Protein AF-L0P9G4-F1 (afdb_monomer)

Solvent-accessible surface area (backbone atoms only — not comparable to full-atom values): 17281 Å² total; per-residue (Å²): 136,86,80,88,82,86,84,85,84,89,76,88,76,81,94,79,84,82,80,84,82,84,85,79,91,78,86,88,82,82,88,79,82,77,77,93,79,87,82,87,85,85,86,90,86,71,87,76,94,69,86,75,68,54,63,60,53,52,52,50,49,52,52,53,52,53,53,63,68,68,65,71,74,79,75,82,70,54,71,72,57,51,52,54,51,50,51,53,50,52,50,52,51,53,51,52,51,53,54,49,49,57,49,50,55,49,52,52,52,51,52,52,49,51,50,57,47,51,55,50,51,51,53,50,51,52,53,50,51,52,52,52,51,53,51,49,54,53,48,51,56,51,49,52,53,49,50,51,52,52,49,52,50,53,52,51,51,52,51,50,50,54,51,48,54,50,48,53,52,48,53,54,50,51,71,67,46,78,80,63,86,87,85,85,83,88,74,84,84,74,86,75,81,82,80,59,68,48,20,40,41,37,39,35,69,67,73,89,54,97,67,76,70,46,72,50,77,44,54,27,78,42,32,48,44,58,53,32,56,72,39,25,88,81,68,75,46,56,49,91,40,47,31,42,32,33,76,81,74,75,46,78,40,52,74,81,52,27,75,37,30,34,55,81,70,62,43,58,52,60,40,58,35,35,39,39,68,66,129

Structure (mmCIF, N/CA/C/O backbone):
data_AF-L0P9G4-F1
#
_entry.id   AF-L0P9G4-F1
#
loop_
_atom_site.group_PDB
_atom_site.id
_atom_site.type_symbol
_atom_site.label_atom_id
_atom_site.label_alt_id
_atom_site.label_comp_id
_atom_site.label_asym_id
_atom_site.label_entity_id
_atom_site.label_seq_id
_atom_site.pdbx_PDB_ins_code
_atom_site.Cartn_x
_atom_site.Cartn_y
_atom_site.Cartn_z
_atom_site.occupancy
_atom_site.B_iso_or_equiv
_atom_site.auth_seq_id
_atom_site.auth_comp_id
_atom_site.auth_asym_id
_atom_site.auth_atom_id
_atom_site.pdbx_PDB_model_num
ATOM 1 N N . MET A 1 1 ? -15.039 -57.756 22.708 1.00 45.94 1 MET A N 1
ATOM 2 C CA . MET A 1 1 ? -14.663 -56.353 22.965 1.00 45.94 1 MET A CA 1
ATOM 3 C C . MET A 1 1 ? -15.184 -55.596 21.778 1.00 45.94 1 MET A C 1
ATOM 5 O O . MET A 1 1 ? -14.659 -55.754 20.684 1.00 45.94 1 MET A O 1
ATOM 9 N N . ASP A 1 2 ? -16.342 -55.005 22.020 1.00 37.81 2 ASP A N 1
ATOM 10 C CA . ASP A 1 2 ? -17.344 -54.595 21.047 1.00 37.81 2 ASP A CA 1
ATOM 11 C C . ASP A 1 2 ? -16.960 -53.337 20.246 1.00 37.81 2 ASP A C 1
ATOM 13 O O . ASP A 1 2 ? -15.972 -52.679 20.589 1.00 37.81 2 ASP A O 1
ATOM 17 N N . PRO A 1 3 ? -17.693 -53.066 19.147 1.00 51.53 3 PRO A N 1
ATOM 18 C CA . PRO A 1 3 ? -17.189 -52.438 17.928 1.00 51.53 3 PRO A CA 1
ATOM 19 C C . PRO A 1 3 ? -17.721 -51.008 17.683 1.00 51.53 3 PRO A C 1
ATOM 21 O O . PRO A 1 3 ? -18.449 -50.459 18.499 1.00 51.53 3 PRO A O 1
ATOM 24 N N . GLU A 1 4 ? -17.276 -50.444 16.550 1.00 43.44 4 GLU A N 1
ATOM 25 C CA . GLU A 1 4 ? -17.908 -49.471 15.628 1.00 43.44 4 GLU A CA 1
ATOM 26 C C . GLU A 1 4 ? -19.034 -48.542 16.129 1.00 43.44 4 GLU A C 1
ATOM 28 O O . GLU A 1 4 ? -20.049 -49.012 16.617 1.00 43.44 4 GLU A O 1
ATOM 33 N N . GLU A 1 5 ? -18.937 -47.237 15.818 1.00 39.25 5 GLU A N 1
ATOM 34 C CA . GLU A 1 5 ? -19.968 -46.566 15.001 1.00 39.25 5 GLU A CA 1
ATOM 35 C C . GLU A 1 5 ? -19.560 -45.161 14.511 1.00 39.25 5 GLU A C 1
ATOM 37 O O . GLU A 1 5 ? -18.987 -44.333 15.222 1.00 39.25 5 GLU A O 1
ATOM 42 N N . HIS A 1 6 ? -19.882 -44.924 13.239 1.00 36.69 6 HIS A N 1
ATOM 43 C CA . HIS A 1 6 ? -19.926 -43.641 12.551 1.00 36.69 6 HIS A CA 1
ATOM 44 C C . HIS A 1 6 ? -20.997 -42.722 13.154 1.00 36.69 6 HIS A C 1
ATOM 46 O O . HIS A 1 6 ? -22.111 -43.174 13.384 1.00 36.69 6 HIS A O 1
ATOM 52 N N . PHE A 1 7 ? -20.745 -41.409 13.214 1.00 29.17 7 PHE A N 1
ATOM 53 C CA . PHE A 1 7 ? -21.817 -40.432 12.997 1.00 29.17 7 PHE A CA 1
ATOM 54 C C . PHE A 1 7 ? -21.324 -39.255 12.150 1.00 29.17 7 PHE A C 1
ATOM 56 O O . PHE A 1 7 ? -20.417 -38.505 12.504 1.00 29.17 7 PHE A O 1
ATOM 63 N N . SER A 1 8 ? -21.925 -39.177 10.971 1.00 35.78 8 SER A N 1
ATOM 64 C CA . SER A 1 8 ? -21.889 -38.118 9.971 1.00 35.78 8 SER A CA 1
ATOM 65 C C . SER A 1 8 ? -22.716 -36.900 10.394 1.00 35.78 8 SER A C 1
ATOM 67 O O . SER A 1 8 ? -23.752 -37.066 11.032 1.00 35.78 8 SER A O 1
ATOM 69 N N . GLY A 1 9 ? -22.340 -35.715 9.899 1.00 30.61 9 GLY A N 1
ATOM 70 C CA . GLY A 1 9 ? -23.268 -34.592 9.713 1.00 30.61 9 GLY A CA 1
ATOM 71 C C . GLY A 1 9 ? -23.037 -33.398 10.635 1.00 30.61 9 GLY A C 1
ATOM 72 O O . GLY A 1 9 ? -23.706 -33.254 11.651 1.00 30.61 9 GLY A O 1
ATOM 73 N N . VAL A 1 10 ? -22.137 -32.496 10.237 1.00 32.88 10 VAL A N 1
ATOM 74 C CA . VAL A 1 10 ? -22.192 -31.091 10.669 1.00 32.88 10 VAL A CA 1
ATOM 75 C C . VAL A 1 10 ? -22.635 -30.287 9.457 1.00 32.88 10 VAL A C 1
ATOM 77 O O . VAL A 1 10 ? -21.815 -29.706 8.749 1.00 32.88 10 VAL A O 1
ATOM 80 N N . ASP A 1 11 ? -23.940 -30.311 9.199 1.00 35.69 11 ASP A N 1
ATOM 81 C CA . ASP A 1 11 ? -24.572 -29.308 8.355 1.00 35.69 11 ASP A CA 1
ATOM 82 C C . ASP A 1 11 ? -24.912 -28.089 9.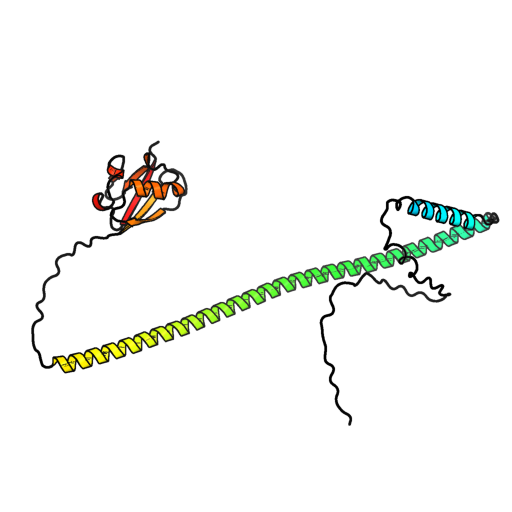211 1.00 35.69 11 ASP A C 1
ATOM 84 O O . ASP A 1 11 ? -25.375 -28.178 10.349 1.00 35.69 11 ASP A O 1
ATOM 88 N N . GLN A 1 12 ? -24.590 -26.935 8.639 1.00 38.12 12 GLN A N 1
ATOM 89 C CA . GLN A 1 12 ? -24.754 -25.605 9.196 1.00 38.12 12 GLN A CA 1
ATOM 90 C C . GLN A 1 12 ? -26.213 -25.363 9.593 1.00 38.12 12 GLN A C 1
ATOM 92 O O . GLN A 1 12 ? -27.102 -25.394 8.743 1.00 38.12 12 GLN A O 1
ATOM 97 N N . VAL A 1 13 ? -26.455 -25.038 10.864 1.00 33.78 13 VAL A N 1
ATOM 98 C CA . VAL A 1 13 ? -27.712 -24.408 11.276 1.00 33.78 13 VAL A CA 1
ATOM 99 C C . VAL A 1 13 ? -27.436 -22.934 11.526 1.00 33.78 13 VAL A C 1
ATOM 101 O O . VAL A 1 13 ? -26.542 -22.561 12.287 1.00 33.78 13 VAL A O 1
ATOM 104 N N . ASN A 1 14 ? -28.182 -22.122 10.784 1.00 30.61 14 ASN A N 1
ATOM 105 C CA . ASN A 1 14 ? -28.078 -20.678 10.701 1.00 30.61 14 ASN A CA 1
ATOM 106 C C . ASN A 1 14 ? -28.117 -19.994 12.069 1.00 30.61 14 ASN A C 1
ATOM 108 O O . ASN A 1 14 ? -28.946 -20.272 12.930 1.00 30.61 14 ASN A O 1
ATOM 112 N N . PHE A 1 15 ? -27.208 -19.038 12.201 1.00 31.94 15 PHE A N 1
ATOM 113 C CA . PHE A 1 15 ? -27.025 -18.157 13.336 1.00 31.94 15 PHE A CA 1
ATOM 114 C C . PHE A 1 15 ? -28.016 -16.998 13.215 1.00 31.94 15 PHE A C 1
ATOM 116 O O . PHE A 1 15 ? -27.672 -15.978 12.637 1.00 31.94 15 PHE A O 1
ATOM 123 N N . ASN A 1 16 ? -29.251 -17.176 13.677 1.00 40.78 16 ASN A N 1
ATOM 124 C CA . ASN A 1 16 ? -30.193 -16.095 13.976 1.00 40.78 16 ASN A CA 1
ATOM 125 C C . ASN A 1 16 ? -31.305 -16.688 14.839 1.00 40.78 16 ASN A C 1
ATOM 127 O O . ASN A 1 16 ? -32.177 -17.359 14.309 1.00 40.78 16 ASN A O 1
ATOM 131 N N . ASP A 1 17 ? -31.171 -16.515 16.1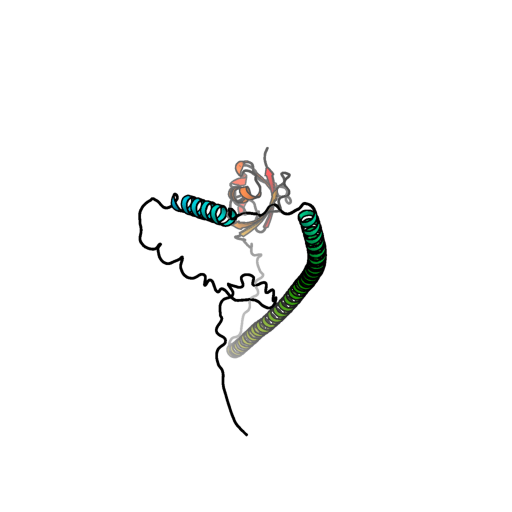55 1.00 41.41 17 ASP A N 1
ATOM 132 C CA . ASP A 1 17 ? -32.245 -16.420 17.158 1.00 41.41 17 ASP A CA 1
ATOM 133 C C . ASP A 1 17 ? -31.726 -16.908 18.513 1.00 41.41 17 ASP A C 1
ATOM 135 O O . ASP A 1 17 ? -31.937 -18.039 18.939 1.00 41.41 17 ASP A O 1
ATOM 139 N N . VAL A 1 18 ? -31.036 -16.017 19.229 1.00 39.31 18 VAL A N 1
ATOM 140 C CA . VAL A 1 18 ? -30.909 -16.132 20.688 1.00 39.31 18 VAL A CA 1
ATOM 141 C C . VAL A 1 18 ? -31.413 -14.831 21.293 1.00 39.31 18 VAL A C 1
ATOM 143 O O . VAL A 1 18 ? -30.667 -13.970 21.760 1.00 39.31 18 VAL A O 1
ATOM 146 N N . GLY A 1 19 ? -32.736 -14.689 21.238 1.00 35.84 19 GLY A N 1
ATOM 147 C CA . GLY A 1 19 ? -33.482 -13.791 22.099 1.00 35.84 19 GLY A CA 1
ATOM 148 C C . GLY A 1 19 ? -33.388 -14.277 23.543 1.00 35.84 19 GLY A C 1
ATOM 149 O O . GLY A 1 19 ? -34.079 -15.197 23.952 1.00 35.84 19 GLY A O 1
ATOM 150 N N . ASN A 1 20 ? -32.494 -13.647 24.295 1.00 41.78 20 ASN A N 1
ATOM 151 C CA . ASN A 1 20 ? -32.691 -13.205 25.673 1.00 41.78 20 ASN A CA 1
ATOM 152 C C . ASN A 1 20 ? -33.569 -14.095 26.593 1.00 41.78 20 ASN A C 1
ATOM 154 O O . ASN A 1 20 ? -34.671 -13.711 26.982 1.00 41.78 20 ASN A O 1
ATOM 158 N N . THR A 1 21 ? -33.047 -15.242 27.032 1.00 35.53 21 THR A N 1
ATOM 159 C CA . THR A 1 21 ? -33.571 -15.977 28.198 1.00 35.53 21 THR A CA 1
ATOM 160 C C . THR A 1 21 ? -32.768 -15.632 29.451 1.00 35.53 21 THR A C 1
ATOM 162 O O . THR A 1 21 ? -31.648 -16.106 29.634 1.00 35.53 21 THR A O 1
ATOM 165 N N . ILE A 1 22 ? -33.358 -14.835 30.346 1.00 35.28 22 ILE A N 1
ATOM 166 C CA . ILE A 1 22 ? -32.888 -14.665 31.728 1.00 35.28 22 ILE A CA 1
ATOM 167 C C . ILE A 1 22 ? -33.697 -15.626 32.602 1.00 35.28 22 ILE A C 1
ATOM 169 O O . ILE A 1 22 ? -34.879 -15.404 32.857 1.00 35.28 22 ILE A O 1
ATOM 173 N N . GLY A 1 23 ? -33.061 -16.707 33.052 1.00 31.05 23 GLY A N 1
ATOM 174 C CA . GLY A 1 23 ? -33.639 -17.632 34.022 1.00 31.05 23 GLY A CA 1
ATOM 175 C C . GLY A 1 23 ? -33.510 -17.098 35.449 1.00 31.05 23 GLY A C 1
ATOM 176 O O . GLY A 1 23 ? -32.406 -16.817 35.910 1.00 31.05 23 GLY A O 1
ATOM 177 N N . ILE A 1 24 ? -34.629 -17.016 36.171 1.00 31.91 24 ILE A N 1
ATOM 178 C CA . ILE A 1 24 ? -34.645 -16.947 37.636 1.00 31.91 24 ILE A CA 1
ATOM 179 C C . ILE A 1 24 ? -35.457 -18.146 38.124 1.00 31.91 24 ILE A C 1
ATOM 181 O O . ILE A 1 24 ? -36.655 -18.235 37.873 1.00 31.91 24 ILE A O 1
ATOM 185 N N . LYS A 1 25 ? -34.786 -19.080 38.807 1.00 40.31 25 LYS A N 1
ATOM 186 C CA . LYS A 1 25 ? -35.439 -20.102 39.631 1.00 40.31 25 LYS A CA 1
ATOM 187 C C . LYS A 1 25 ? -35.913 -19.454 40.930 1.00 40.31 25 LYS A C 1
ATOM 189 O O . LYS A 1 25 ? -35.111 -18.823 41.615 1.00 40.31 25 LYS A O 1
ATOM 194 N N . SER A 1 26 ? -37.163 -19.691 41.302 1.00 31.66 26 SER A N 1
ATOM 195 C CA . SER A 1 26 ? -37.577 -19.706 42.704 1.00 31.66 26 SER A CA 1
ATOM 196 C C . SER A 1 26 ? -38.724 -20.688 42.884 1.00 31.66 26 SER A C 1
ATOM 198 O O . SER A 1 26 ? -39.659 -20.725 42.087 1.00 31.66 26 SER A O 1
ATOM 200 N N . ASP A 1 27 ? -38.577 -21.494 43.923 1.00 35.53 27 ASP A N 1
ATOM 201 C CA . ASP A 1 27 ? -39.347 -22.682 44.238 1.00 35.53 27 ASP A CA 1
ATOM 202 C C . ASP A 1 27 ? -40.802 -22.393 44.636 1.00 35.53 27 ASP A C 1
ATOM 204 O O . ASP A 1 27 ? -41.090 -21.444 45.361 1.00 35.53 27 ASP A O 1
ATOM 208 N N . GLY A 1 28 ? -41.694 -23.295 44.216 1.00 42.16 28 GLY A N 1
ATOM 209 C CA . GLY A 1 28 ? -42.870 -23.707 44.984 1.00 42.16 28 GLY A CA 1
ATOM 210 C C . GLY A 1 28 ? -44.036 -22.723 45.103 1.00 42.16 28 GLY A C 1
ATOM 211 O O . GLY A 1 28 ? -44.201 -22.082 46.134 1.00 42.16 28 GLY A O 1
ATOM 212 N N . SER A 1 29 ? -44.934 -22.710 44.115 1.00 36.31 29 SER A N 1
ATOM 213 C CA . SER A 1 29 ? -46.376 -22.980 44.309 1.00 36.31 29 SER A CA 1
ATOM 214 C C . SER A 1 29 ? -47.139 -22.840 42.983 1.00 36.31 29 SER A C 1
ATOM 216 O O . SER A 1 29 ? -47.096 -21.805 42.334 1.00 36.31 29 SER A O 1
ATOM 218 N N . GLU A 1 30 ? -47.785 -23.944 42.600 1.00 37.53 30 GLU A N 1
ATOM 219 C CA . GLU A 1 30 ? -48.883 -24.102 41.631 1.00 37.53 30 GLU A CA 1
ATOM 220 C C . GLU A 1 30 ? -48.772 -23.379 40.272 1.00 37.53 30 GLU A C 1
ATOM 222 O O . GLU A 1 30 ? -49.152 -22.227 40.081 1.00 37.53 30 GLU A O 1
ATOM 227 N N . ASN A 1 31 ? -48.329 -24.153 39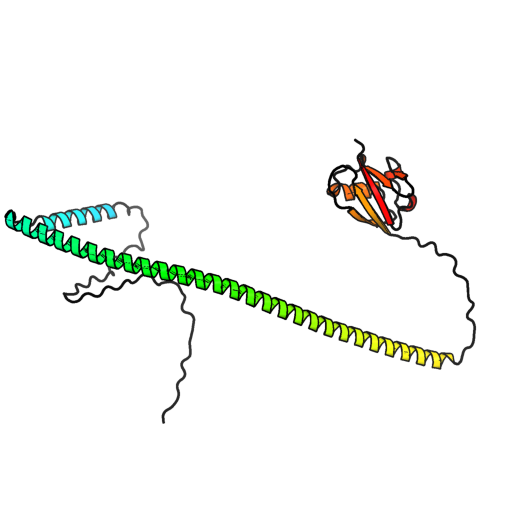.275 1.00 34.47 31 ASN A N 1
ATOM 228 C CA . ASN A 1 31 ? -48.420 -23.821 37.859 1.00 34.47 31 ASN A CA 1
ATOM 229 C C . ASN A 1 31 ? -49.889 -23.677 37.426 1.00 34.47 31 ASN A C 1
ATOM 231 O O . ASN A 1 31 ? -50.561 -24.675 37.169 1.00 34.47 31 ASN A O 1
ATOM 235 N N . VAL A 1 32 ? -50.357 -22.446 37.227 1.00 34.66 32 VAL A N 1
ATOM 236 C CA . VAL A 1 32 ? -51.390 -22.183 36.219 1.00 34.66 32 VAL A CA 1
ATOM 237 C C . VAL A 1 32 ? -50.653 -21.901 34.914 1.00 34.66 32 VAL A C 1
ATOM 239 O O . VAL A 1 32 ? -50.161 -20.799 34.679 1.00 34.66 32 VAL A O 1
ATOM 242 N N . PHE A 1 33 ? -50.523 -22.936 34.085 1.00 30.92 33 PHE A N 1
ATOM 243 C CA . PHE A 1 33 ? -50.095 -22.800 32.696 1.00 30.92 33 PHE A CA 1
ATOM 244 C C . PHE A 1 33 ? -51.185 -22.026 31.944 1.00 30.92 33 PHE A C 1
ATOM 246 O O . PHE A 1 33 ? -52.249 -22.572 31.670 1.00 30.92 33 PHE A O 1
ATOM 253 N N . PHE A 1 34 ? -50.929 -20.766 31.599 1.00 29.16 34 PHE A N 1
ATOM 254 C CA . PHE A 1 34 ? -51.584 -20.158 30.444 1.00 29.16 34 PHE A CA 1
ATOM 255 C C . PHE A 1 34 ? -50.627 -20.305 29.268 1.00 29.16 34 PHE A C 1
ATOM 257 O O . PHE A 1 34 ? -49.646 -19.570 29.145 1.00 29.16 34 PHE A O 1
ATOM 264 N N . VAL A 1 35 ? -50.893 -21.329 28.456 1.00 34.09 35 VAL A N 1
ATOM 265 C CA . VAL A 1 35 ? -50.298 -21.493 27.131 1.00 34.09 35 VAL A CA 1
ATOM 266 C C . VAL A 1 35 ? -50.682 -20.261 26.316 1.00 34.09 35 VAL A C 1
ATOM 268 O O . VAL A 1 35 ? -51.845 -19.866 26.267 1.00 34.09 35 VAL A O 1
ATOM 271 N N . LYS A 1 36 ? -49.679 -19.613 25.733 1.00 40.31 36 LYS A N 1
ATOM 272 C CA . LYS A 1 36 ? -49.819 -18.440 24.873 1.00 40.31 36 LYS A CA 1
ATOM 273 C C . LYS A 1 36 ? -50.086 -18.875 23.426 1.00 40.31 36 LYS A C 1
ATOM 275 O O . LYS A 1 36 ? -49.453 -18.360 22.527 1.00 40.31 36 LYS A O 1
ATOM 280 N N . ASP A 1 37 ? -51.019 -19.792 23.215 1.00 41.72 37 ASP A N 1
ATOM 281 C CA . ASP A 1 37 ? -51.423 -20.244 21.882 1.00 41.72 37 ASP A CA 1
ATOM 282 C C . ASP A 1 37 ? -52.949 -20.315 21.869 1.00 41.72 37 ASP A C 1
ATOM 284 O O . ASP A 1 37 ? -53.496 -21.354 22.196 1.00 41.72 37 ASP A O 1
ATOM 288 N N . ASP A 1 38 ? -53.615 -19.178 21.634 1.00 39.53 38 ASP A N 1
ATOM 289 C CA . ASP A 1 38 ? -55.039 -19.100 21.229 1.00 39.53 38 ASP A CA 1
ATOM 290 C C . ASP A 1 38 ? -55.473 -17.652 20.872 1.00 39.53 38 ASP A C 1
ATOM 292 O O . ASP A 1 38 ? -56.621 -17.255 21.065 1.00 39.53 38 ASP A O 1
ATOM 296 N N . VAL A 1 39 ? -54.565 -16.799 20.368 1.00 40.22 39 VAL A N 1
ATOM 297 C CA . VAL A 1 39 ? -54.944 -15.444 19.883 1.00 40.22 39 VAL A CA 1
ATOM 298 C C . VAL A 1 39 ? -54.463 -15.148 18.457 1.00 40.22 39 VAL A C 1
ATOM 300 O O . VAL A 1 39 ? -54.846 -14.135 17.880 1.00 40.22 39 VAL A O 1
ATOM 303 N N . GLU A 1 40 ? -53.728 -16.052 17.814 1.00 40.69 40 GLU A N 1
ATOM 304 C CA . GLU A 1 40 ? -53.310 -15.880 16.417 1.00 40.69 40 GLU A CA 1
ATOM 305 C C . GLU A 1 40 ? -53.874 -16.969 15.508 1.00 40.69 40 GLU A C 1
ATOM 307 O O . GLU A 1 40 ? -53.141 -17.650 14.807 1.00 40.69 40 GLU A O 1
ATOM 312 N N . GLU A 1 41 ? -55.199 -17.117 15.462 1.00 42.25 41 GLU A N 1
ATOM 313 C CA . GLU A 1 41 ? -55.798 -17.789 14.304 1.00 42.25 41 GLU A CA 1
ATOM 314 C C . GLU A 1 41 ? -57.185 -17.261 13.934 1.00 42.25 41 GLU A C 1
ATOM 316 O O . GLU A 1 41 ? -58.102 -18.016 13.657 1.00 42.25 41 GLU A O 1
ATOM 321 N N . HIS A 1 42 ? -57.356 -15.937 13.882 1.00 39.16 42 HIS A N 1
ATOM 322 C CA . HIS A 1 42 ? -58.492 -15.327 13.176 1.00 39.16 42 HIS A CA 1
ATOM 323 C C . HIS A 1 42 ? -58.133 -13.952 12.602 1.00 39.16 42 HIS A C 1
ATOM 325 O O . HIS A 1 42 ? -58.791 -12.960 12.884 1.00 39.16 42 HIS A O 1
ATOM 331 N N . CYS A 1 43 ? -57.076 -13.875 11.788 1.00 35.88 43 CYS A N 1
ATOM 332 C CA . CYS A 1 43 ? -56.783 -12.683 10.978 1.00 35.88 43 CYS A CA 1
ATOM 333 C C . CYS A 1 43 ? -56.026 -13.019 9.680 1.00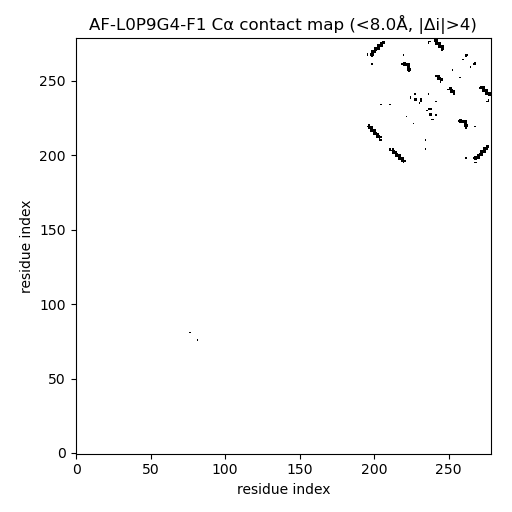 35.88 43 CYS A C 1
ATOM 335 O O . CYS A 1 43 ? -55.087 -12.333 9.297 1.00 35.88 43 CYS A O 1
ATOM 337 N N . LEU A 1 44 ? -56.447 -14.057 8.959 1.00 40.72 44 LEU A N 1
ATOM 338 C CA . LEU A 1 44 ? -56.106 -14.217 7.544 1.00 40.72 44 LEU A CA 1
ATOM 339 C C . LEU A 1 44 ? -57.382 -14.597 6.806 1.00 40.72 44 LEU A C 1
ATOM 341 O O . LEU A 1 44 ? -57.680 -15.774 6.652 1.00 40.72 44 LEU A O 1
ATOM 345 N N . ASN A 1 45 ? -58.174 -13.571 6.484 1.00 46.12 45 ASN A N 1
ATOM 346 C CA . ASN A 1 45 ? -59.107 -13.458 5.352 1.00 46.12 45 ASN A CA 1
ATOM 347 C C . ASN A 1 45 ? -60.208 -12.453 5.700 1.00 46.12 45 ASN A C 1
ATOM 349 O O . ASN A 1 45 ? -61.370 -12.803 5.873 1.00 46.12 45 ASN A O 1
ATOM 353 N N . ALA A 1 46 ? -59.829 -11.186 5.809 1.00 35.91 46 ALA A N 1
ATOM 354 C CA . ALA A 1 46 ? -60.776 -10.092 5.697 1.00 35.91 46 ALA A CA 1
ATOM 355 C C . ALA A 1 46 ? -60.021 -8.884 5.149 1.00 35.91 46 ALA A C 1
ATOM 357 O O . ALA A 1 46 ? -59.346 -8.148 5.866 1.00 35.91 46 ALA A O 1
ATOM 358 N N . SER A 1 47 ? -60.116 -8.711 3.835 1.00 45.50 47 SER A N 1
ATOM 359 C CA . SER A 1 47 ? -60.287 -7.377 3.279 1.00 45.50 47 SER A CA 1
ATOM 360 C C . SER A 1 47 ? -61.341 -6.613 4.091 1.00 45.50 47 SER A C 1
ATOM 362 O O . SER A 1 47 ? -62.286 -7.219 4.589 1.00 45.50 47 SER A O 1
ATOM 364 N N . ASP A 1 48 ? -61.180 -5.294 4.153 1.00 37.12 48 ASP A N 1
ATOM 365 C CA . ASP A 1 48 ? -62.138 -4.302 4.658 1.00 37.12 48 ASP A CA 1
ATOM 366 C C . ASP A 1 48 ? -61.858 -3.759 6.068 1.00 37.12 48 ASP A C 1
ATOM 368 O O . ASP A 1 48 ? -62.249 -4.293 7.100 1.00 37.12 48 ASP A O 1
ATOM 372 N N . VAL A 1 49 ? -61.165 -2.612 6.069 1.00 41.91 49 VAL A N 1
ATOM 373 C CA . VAL A 1 49 ? -61.566 -1.379 6.765 1.00 41.91 49 VAL A CA 1
ATOM 374 C C . VAL A 1 49 ? -62.484 -1.629 7.967 1.00 41.91 49 VAL A C 1
ATOM 376 O O . VAL A 1 49 ? -63.687 -1.590 7.771 1.00 41.91 49 VAL A O 1
ATOM 379 N N . HIS A 1 50 ? -61.955 -1.872 9.178 1.00 41.62 50 HIS A N 1
ATOM 380 C CA . HIS A 1 50 ? -62.600 -1.567 10.486 1.00 41.62 50 HIS A CA 1
ATOM 381 C C . HIS A 1 50 ? -61.728 -1.905 11.732 1.00 41.62 50 HIS A C 1
ATOM 383 O O . HIS A 1 50 ? -62.231 -1.948 12.854 1.00 41.62 50 HIS A O 1
ATOM 389 N N . CYS A 1 51 ? -60.410 -2.103 11.592 1.00 40.00 51 CYS A N 1
ATOM 390 C CA . CYS A 1 51 ? -59.557 -2.686 12.644 1.00 40.00 51 CYS A CA 1
ATOM 391 C C . CYS A 1 51 ? -58.858 -1.686 13.604 1.00 40.00 51 CYS A C 1
ATOM 393 O O . CYS A 1 51 ? -57.915 -2.060 14.290 1.00 40.00 51 CYS A O 1
ATOM 395 N N . GLU A 1 52 ? -59.294 -0.427 13.711 1.00 46.06 52 GLU A N 1
ATOM 396 C CA . GLU A 1 52 ? -58.779 0.490 14.758 1.00 46.06 52 GLU A CA 1
ATOM 397 C C . GLU A 1 52 ? -59.730 0.635 15.955 1.00 46.06 52 GLU A C 1
ATOM 399 O O . GLU A 1 52 ? -59.323 1.063 17.031 1.00 46.06 52 GLU A O 1
ATOM 404 N N . ARG A 1 53 ? -60.991 0.199 15.827 1.00 48.12 53 ARG A N 1
ATOM 405 C CA . ARG A 1 53 ? -61.995 0.334 16.897 1.00 48.12 53 ARG A CA 1
ATOM 406 C C . ARG A 1 53 ? -61.980 -0.800 17.933 1.00 48.12 53 ARG A C 1
ATOM 408 O O . ARG A 1 53 ? -62.677 -0.692 18.937 1.00 48.12 53 ARG A O 1
ATOM 415 N N . SER A 1 54 ? -61.196 -1.862 17.720 1.00 56.25 54 SER A N 1
ATOM 416 C CA . SER A 1 54 ? -61.162 -3.041 18.608 1.00 56.25 54 SER A CA 1
ATOM 417 C C . SER A 1 54 ? -60.199 -2.914 19.793 1.00 56.25 54 SER A C 1
ATOM 419 O O . SER A 1 54 ? -60.520 -3.398 20.875 1.00 56.25 54 SER A O 1
ATOM 421 N N . ILE A 1 55 ? -59.049 -2.242 19.651 1.00 59.47 55 ILE A N 1
ATOM 422 C CA . ILE A 1 55 ? -58.039 -2.193 20.728 1.00 59.47 55 ILE A CA 1
ATOM 423 C C . ILE A 1 55 ? -58.531 -1.347 21.914 1.00 59.47 55 ILE A C 1
ATOM 425 O O . ILE A 1 55 ? -58.387 -1.767 23.062 1.00 59.47 55 ILE A O 1
ATOM 429 N N . GLU A 1 56 ? -59.190 -0.209 21.667 1.00 58.94 56 GLU A N 1
ATOM 430 C CA . GLU A 1 56 ? -59.750 0.626 22.743 1.00 58.94 56 GLU A CA 1
ATOM 431 C C . GLU A 1 56 ? -60.912 -0.050 23.482 1.00 58.94 56 GLU A C 1
ATOM 433 O O . GLU A 1 56 ? -61.037 0.097 24.698 1.00 58.94 56 GLU A O 1
ATOM 438 N N . VAL A 1 57 ? -61.737 -0.837 22.782 1.00 63.94 57 VAL A N 1
ATOM 439 C CA . VAL A 1 57 ? -62.846 -1.580 2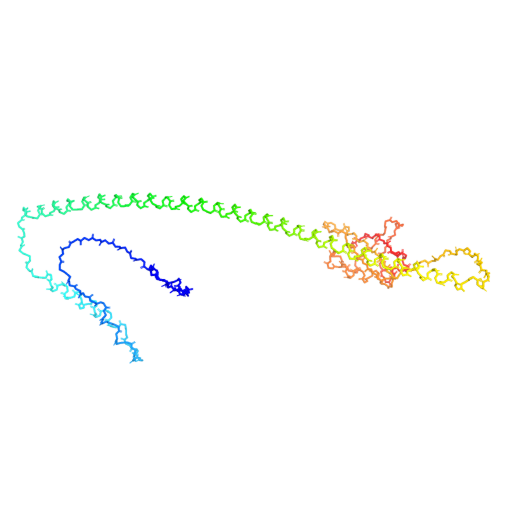3.403 1.00 63.94 57 VAL A CA 1
ATOM 440 C C . VAL A 1 57 ? -62.307 -2.689 24.304 1.00 63.94 57 VAL A C 1
ATOM 442 O O . VAL A 1 57 ? -62.807 -2.855 25.416 1.00 63.94 57 VAL A O 1
ATOM 445 N N . VAL A 1 58 ? -61.246 -3.388 23.884 1.00 68.12 58 VAL A N 1
ATOM 446 C CA . VAL A 1 58 ? -60.559 -4.393 24.711 1.00 68.12 58 VAL A CA 1
ATOM 447 C C . VAL A 1 58 ? -59.900 -3.738 25.929 1.00 68.12 58 VAL A C 1
ATOM 449 O O . VAL A 1 58 ? -60.078 -4.218 27.049 1.00 68.12 58 VAL A O 1
ATOM 452 N N . TYR A 1 59 ? -59.224 -2.597 25.757 1.00 68.12 59 TYR A N 1
ATOM 453 C CA . TYR A 1 59 ? -58.611 -1.861 26.871 1.00 68.12 59 TYR A CA 1
ATOM 454 C C . TYR A 1 59 ? -59.653 -1.329 27.868 1.00 68.12 59 TYR A C 1
ATOM 456 O O . TYR A 1 59 ? -59.453 -1.398 29.084 1.00 68.12 59 TYR A O 1
ATOM 464 N N . TRP A 1 60 ? -60.802 -0.856 27.378 1.00 74.31 60 TRP A N 1
ATOM 465 C CA . TRP A 1 60 ? -61.925 -0.429 28.213 1.00 74.31 60 TRP A CA 1
ATOM 466 C C . TRP A 1 60 ? -62.562 -1.602 28.965 1.00 74.31 60 TRP A C 1
ATOM 468 O O . TRP A 1 60 ? -62.869 -1.470 30.151 1.00 74.31 60 TRP A O 1
ATOM 478 N N . PHE A 1 61 ? -62.713 -2.763 28.321 1.00 66.81 61 PHE A N 1
ATOM 479 C CA . PHE A 1 61 ? -63.275 -3.953 28.960 1.00 66.81 61 PHE A CA 1
ATOM 480 C C . PHE A 1 61 ? -62.345 -4.503 30.044 1.00 66.81 61 PHE A C 1
ATOM 482 O O . PHE A 1 61 ? -62.809 -4.767 31.149 1.00 66.81 61 PHE A O 1
ATOM 489 N N . ILE A 1 62 ? -61.036 -4.585 29.783 1.00 74.19 62 ILE A N 1
ATOM 490 C CA . ILE A 1 62 ? -60.033 -5.009 30.774 1.00 74.19 62 ILE A CA 1
ATOM 491 C C . ILE A 1 62 ? -60.001 -4.032 31.955 1.00 74.19 62 ILE A C 1
ATOM 493 O O . ILE A 1 62 ? -60.046 -4.461 33.108 1.00 74.19 62 ILE A O 1
ATOM 497 N N . SER A 1 63 ? -60.004 -2.723 31.688 1.00 70.19 63 SER A N 1
ATOM 498 C CA . SER A 1 63 ? -60.035 -1.692 32.732 1.00 70.19 63 SER A CA 1
ATOM 499 C C . SER A 1 63 ? -61.300 -1.793 33.595 1.00 70.19 63 SER A C 1
ATOM 501 O O . SER A 1 63 ? -61.229 -1.845 34.824 1.00 70.19 63 SER A O 1
ATOM 503 N N . LYS A 1 64 ? -62.473 -1.938 32.968 1.00 70.69 64 LYS A N 1
ATOM 504 C CA . LYS A 1 64 ? -63.756 -2.078 33.669 1.00 70.69 64 LYS A CA 1
ATOM 505 C C . LYS A 1 64 ? -63.847 -3.377 34.476 1.00 70.69 64 LYS A C 1
ATOM 507 O O . LYS A 1 64 ? -64.365 -3.365 35.594 1.00 70.69 64 LYS A O 1
ATOM 512 N N . TYR A 1 65 ? -63.318 -4.480 33.948 1.00 65.56 65 TYR A N 1
ATOM 513 C CA . TYR A 1 65 ? -63.311 -5.777 34.626 1.00 65.56 65 TYR A CA 1
ATOM 514 C C . TYR A 1 65 ? -62.330 -5.798 35.808 1.00 65.56 65 TYR A C 1
ATOM 516 O O . TYR A 1 65 ? -62.647 -6.342 36.865 1.00 65.56 65 TYR A O 1
ATOM 524 N N . MET A 1 66 ? -61.182 -5.121 35.689 1.00 61.72 66 MET A N 1
ATOM 525 C CA . MET A 1 66 ? -60.209 -4.984 36.778 1.00 61.72 66 MET A CA 1
ATOM 526 C C . MET A 1 66 ? -60.728 -4.075 37.912 1.00 61.72 66 MET A C 1
ATOM 528 O O . MET A 1 66 ? -60.544 -4.390 39.092 1.00 61.72 66 MET A O 1
ATOM 532 N N . ILE A 1 67 ? -61.446 -2.995 37.580 1.00 63.19 67 ILE A N 1
ATOM 533 C CA . ILE A 1 67 ? -62.134 -2.127 38.558 1.00 63.19 67 ILE A CA 1
ATOM 534 C C . ILE A 1 67 ? -63.258 -2.892 39.280 1.00 63.19 67 ILE A C 1
ATOM 536 O O . ILE A 1 67 ? -63.422 -2.771 40.493 1.00 63.19 67 ILE A O 1
ATOM 540 N N . SER A 1 68 ? -64.002 -3.741 38.567 1.00 58.38 68 SER A N 1
ATOM 541 C CA . SER A 1 68 ? -65.054 -4.568 39.172 1.00 58.38 68 SER A CA 1
ATOM 542 C C . SER A 1 68 ? -64.515 -5.672 40.089 1.00 58.38 68 SER A C 1
ATOM 544 O O . SER A 1 68 ? -65.205 -6.068 41.029 1.00 58.38 68 SER A O 1
ATOM 546 N N . LEU A 1 69 ? -63.308 -6.193 39.841 1.00 55.59 69 LEU A N 1
ATOM 547 C CA . LEU A 1 69 ? -62.697 -7.205 40.710 1.00 55.59 69 LEU A CA 1
ATOM 548 C C . LEU A 1 69 ? -62.142 -6.608 42.014 1.00 55.59 69 LEU A C 1
ATOM 550 O O . LEU A 1 69 ? -62.027 -7.313 43.015 1.00 55.59 69 LEU A O 1
ATOM 554 N N . THR A 1 70 ? -61.820 -5.313 42.006 1.00 55.88 70 THR A N 1
ATOM 555 C CA . THR A 1 70 ? -61.193 -4.586 43.123 1.00 55.88 70 THR A CA 1
ATOM 556 C C . THR A 1 70 ? -62.192 -3.876 44.041 1.00 55.88 70 THR A C 1
ATOM 558 O O . THR A 1 70 ? -61.806 -3.386 45.098 1.00 55.88 70 THR A O 1
ATOM 561 N N . SER A 1 71 ? -63.490 -3.887 43.713 1.00 48.88 71 SER A N 1
ATOM 562 C CA . SER A 1 71 ? -64.549 -3.263 44.521 1.00 48.88 71 SER A CA 1
ATOM 563 C C . SER A 1 71 ? -65.115 -4.156 45.638 1.00 48.88 71 SER A C 1
ATOM 565 O O . SER A 1 71 ? -66.087 -3.782 46.299 1.00 48.88 71 SER A O 1
ATOM 567 N N . LYS A 1 72 ? -64.547 -5.347 45.871 1.00 53.94 72 LYS A N 1
ATOM 568 C CA . LYS A 1 72 ? -64.959 -6.225 46.976 1.00 53.94 72 LYS A CA 1
ATOM 569 C C . LYS A 1 72 ? -64.352 -5.734 48.294 1.00 53.94 72 LYS A C 1
ATOM 571 O O . LYS A 1 72 ? -63.249 -6.116 48.657 1.00 53.94 72 LYS A O 1
ATOM 576 N N . GLN A 1 73 ? -65.111 -4.871 48.969 1.00 49.28 73 GLN A N 1
ATOM 577 C CA . GLN A 1 73 ? -65.112 -4.608 50.415 1.00 49.28 73 GLN A CA 1
ATOM 578 C C . GLN A 1 73 ? -63.748 -4.706 51.114 1.00 49.28 73 GLN A C 1
ATOM 580 O O . GLN A 1 73 ? -63.410 -5.707 51.744 1.00 49.28 73 GLN A O 1
ATOM 585 N N . THR A 1 74 ? -62.989 -3.614 51.089 1.00 52.81 74 THR A N 1
ATOM 586 C CA . THR A 1 74 ? -61.933 -3.418 52.080 1.00 52.81 74 THR A CA 1
ATOM 587 C C . THR A 1 74 ? -62.593 -3.121 53.423 1.00 52.81 74 THR A C 1
ATOM 589 O O . THR A 1 74 ? -63.138 -2.033 53.616 1.00 52.81 74 THR A O 1
ATOM 592 N N . ILE A 1 75 ? -62.540 -4.071 54.356 1.00 64.19 75 ILE A N 1
ATOM 593 C CA . ILE A 1 75 ? -62.735 -3.778 55.779 1.00 64.19 75 ILE A CA 1
ATOM 594 C C . ILE A 1 75 ? -61.746 -2.646 56.107 1.00 64.19 75 ILE A C 1
ATOM 596 O O . ILE A 1 75 ? -60.556 -2.801 55.803 1.00 64.19 75 ILE A O 1
ATOM 600 N N . PRO A 1 76 ? -62.197 -1.485 56.616 1.00 63.25 76 PRO A N 1
ATOM 601 C CA . PRO A 1 76 ? -61.290 -0.404 56.958 1.00 63.25 76 PRO A CA 1
ATOM 602 C C . PRO A 1 76 ? -60.362 -0.921 58.052 1.00 63.25 76 PRO A C 1
ATOM 604 O O . PRO A 1 76 ? -60.778 -1.126 59.187 1.00 63.25 76 PRO A O 1
ATOM 607 N N . LEU A 1 77 ? -59.114 -1.193 57.671 1.00 61.38 77 LEU A N 1
ATOM 608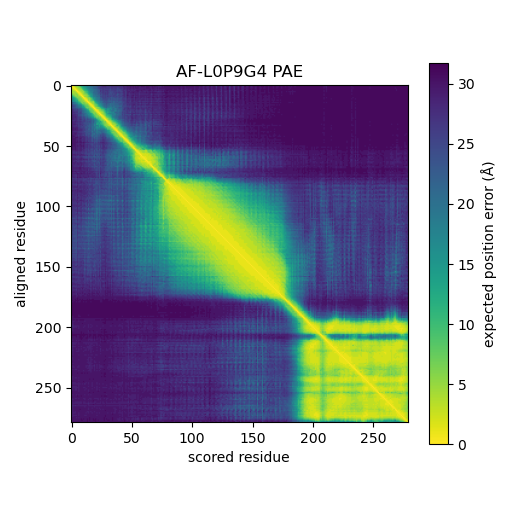 C CA . LEU A 1 77 ? -58.078 -1.608 58.603 1.00 61.38 77 LEU A CA 1
ATOM 609 C C . LEU A 1 77 ? -57.991 -0.582 59.732 1.00 61.38 77 LEU A C 1
ATOM 611 O O . LEU A 1 77 ? -57.965 0.627 59.473 1.00 61.38 77 LEU A O 1
ATOM 615 N N . THR A 1 78 ? -57.945 -1.066 60.964 1.00 74.25 78 THR A N 1
ATOM 616 C CA . THR A 1 78 ? -57.634 -0.262 62.145 1.00 74.25 78 THR A CA 1
ATOM 617 C C . THR A 1 78 ? -56.269 0.398 61.957 1.00 74.25 78 THR A C 1
ATOM 619 O O . THR A 1 78 ? -55.388 -0.145 61.282 1.00 74.25 78 THR A O 1
ATOM 622 N N . ASP A 1 79 ? -56.081 1.596 62.507 1.00 75.00 79 ASP A N 1
ATOM 623 C CA . ASP A 1 79 ? -54.895 2.410 62.208 1.00 75.00 79 ASP A CA 1
ATOM 624 C C . ASP A 1 79 ? -53.580 1.712 62.605 1.00 75.00 79 ASP A C 1
ATOM 626 O O . ASP A 1 79 ? -52.591 1.793 61.877 1.00 75.00 79 ASP A O 1
ATOM 630 N N . GLU A 1 80 ? -53.617 0.864 63.635 1.00 76.31 80 GLU A N 1
ATOM 631 C CA . GLU A 1 80 ? -52.493 0.014 64.049 1.00 76.31 80 GLU A CA 1
ATOM 632 C C . GLU A 1 80 ? -52.090 -1.050 63.007 1.00 76.31 80 GLU A C 1
ATOM 634 O O . GLU A 1 80 ? -50.918 -1.416 62.883 1.00 76.31 80 GLU A O 1
ATOM 639 N N . GLU A 1 81 ? -53.037 -1.577 62.229 1.00 79.81 81 GLU A N 1
ATOM 640 C CA . GLU A 1 81 ? -52.751 -2.575 61.192 1.00 79.81 81 GLU A CA 1
ATOM 641 C C . GLU A 1 81 ? -52.185 -1.925 59.924 1.00 79.81 81 GLU A C 1
ATOM 643 O O . GLU A 1 81 ? -51.371 -2.530 59.217 1.00 79.81 81 GLU A O 1
ATOM 648 N N . LYS A 1 82 ? -52.572 -0.674 59.645 1.00 80.69 82 LYS A N 1
ATOM 649 C CA . LYS A 1 82 ? -51.997 0.124 58.552 1.00 80.69 82 LYS A CA 1
ATOM 650 C C . LYS A 1 82 ? -50.538 0.464 58.832 1.00 80.69 82 LYS A C 1
ATOM 652 O O . LYS A 1 82 ? -49.710 0.339 57.932 1.00 80.69 82 LYS A O 1
ATOM 657 N N . GLU A 1 83 ? -50.204 0.829 60.066 1.00 85.81 83 GLU A N 1
ATOM 658 C CA . GLU A 1 83 ? -48.825 1.122 60.468 1.00 85.81 83 GLU A CA 1
ATOM 659 C C . GLU A 1 83 ? -47.923 -0.111 60.354 1.00 85.81 83 GLU A C 1
ATOM 661 O O . GLU A 1 83 ? -46.873 -0.047 59.710 1.00 85.81 83 GLU A O 1
ATOM 666 N N . LYS A 1 84 ? -48.377 -1.273 60.843 1.00 86.62 84 LYS A N 1
ATOM 667 C CA . LYS A 1 84 ? -47.645 -2.545 60.698 1.00 86.62 84 LYS A CA 1
ATOM 668 C C . LYS A 1 84 ? -47.414 -2.922 59.230 1.00 86.62 84 LYS A C 1
ATOM 670 O O . LYS A 1 84 ? -46.314 -3.343 58.869 1.00 86.62 84 LYS A O 1
ATOM 675 N N . LYS A 1 85 ? -48.418 -2.726 58.364 1.00 85.62 85 LYS A N 1
ATOM 676 C CA . LYS A 1 85 ? -48.288 -2.951 56.912 1.00 85.62 85 LYS A CA 1
ATOM 677 C C . LYS A 1 85 ? -47.328 -1.960 56.250 1.00 85.62 85 LYS A C 1
ATOM 679 O O . LYS A 1 85 ? -46.555 -2.344 55.373 1.00 85.62 85 LYS A O 1
ATOM 684 N N . LEU A 1 86 ? -47.328 -0.694 56.665 1.00 86.62 86 LEU A N 1
ATOM 685 C CA . LEU A 1 86 ? -46.373 0.300 56.167 1.00 86.62 86 LEU A CA 1
ATOM 686 C C . LEU A 1 86 ? -44.940 -0.035 56.585 1.00 86.62 86 LEU A C 1
ATOM 688 O O . LEU A 1 86 ? -44.021 0.100 55.777 1.00 86.62 86 LEU A O 1
ATOM 692 N N . GLU A 1 87 ? -44.732 -0.508 57.810 1.00 90.25 87 GLU A N 1
ATOM 693 C CA . GLU A 1 87 ? -43.422 -0.967 58.266 1.00 90.25 87 GLU A CA 1
ATOM 694 C C . GLU A 1 87 ? -42.943 -2.210 57.517 1.00 90.25 87 GLU A C 1
ATOM 696 O O . GLU A 1 87 ? -41.786 -2.245 57.088 1.00 90.25 87 GLU A O 1
ATOM 701 N N . SER A 1 88 ? -43.809 -3.206 57.296 1.00 89.88 88 SER A N 1
ATOM 702 C CA . SER A 1 88 ? -43.446 -4.389 56.508 1.00 89.88 88 SER A CA 1
ATOM 703 C C . SER A 1 88 ? -43.090 -4.015 55.069 1.00 89.88 88 SER A C 1
ATOM 705 O O . SER A 1 88 ? -42.086 -4.487 54.542 1.00 89.88 88 SER A O 1
ATOM 707 N N . LEU A 1 89 ? -43.842 -3.101 54.449 1.00 91.38 89 LEU A N 1
ATOM 708 C CA . LEU A 1 89 ? -43.547 -2.614 53.099 1.00 91.38 89 LEU A CA 1
ATOM 709 C C . LEU A 1 89 ? -42.235 -1.824 53.044 1.00 91.38 89 LEU A C 1
ATOM 711 O O . LEU A 1 89 ? -41.440 -2.027 52.127 1.00 91.38 89 LEU A O 1
ATOM 715 N N . LYS A 1 90 ? -41.955 -0.964 54.032 1.00 93.88 90 LYS A N 1
ATOM 716 C CA . LYS A 1 90 ? -40.667 -0.254 54.131 1.00 93.88 90 LYS A CA 1
ATOM 717 C C . LYS A 1 90 ? -39.496 -1.232 54.265 1.00 93.88 90 LYS A C 1
ATOM 719 O O . LYS A 1 90 ? -38.474 -1.029 53.606 1.00 93.88 90 LYS A O 1
ATOM 724 N N . LYS A 1 91 ? -39.648 -2.300 55.058 1.00 93.56 91 LYS A N 1
ATOM 725 C CA . LYS A 1 91 ? -38.642 -3.368 55.198 1.00 93.56 91 LYS A CA 1
ATOM 726 C C . LYS A 1 91 ? -38.401 -4.075 53.861 1.00 93.56 91 LYS A C 1
ATOM 728 O O . LYS A 1 91 ? -37.264 -4.057 53.389 1.00 93.56 91 LYS A O 1
ATOM 733 N N . ILE A 1 92 ? -39.459 -4.528 53.184 1.00 94.38 92 ILE A N 1
ATOM 734 C CA . ILE A 1 92 ? -39.383 -5.172 51.858 1.00 94.38 92 ILE A CA 1
ATOM 735 C C . ILE A 1 92 ? -38.724 -4.250 50.818 1.00 94.38 92 ILE A C 1
ATOM 737 O O . ILE A 1 92 ? -37.855 -4.679 50.060 1.00 94.38 92 ILE A O 1
ATOM 741 N N . LEU A 1 93 ? -39.076 -2.960 50.787 1.00 94.50 93 LEU A N 1
ATOM 742 C CA . LEU A 1 93 ? -38.456 -1.992 49.875 1.00 94.50 93 LEU A CA 1
ATOM 743 C C . LEU A 1 93 ? -36.972 -1.778 50.183 1.00 94.50 93 LEU A C 1
ATOM 745 O O . LEU A 1 93 ? -36.164 -1.641 49.263 1.00 94.50 93 LEU A O 1
ATOM 749 N N . SER A 1 94 ? -36.600 -1.745 51.463 1.00 94.94 94 SER A N 1
ATOM 750 C CA . SER A 1 94 ? -35.203 -1.604 51.871 1.00 94.94 94 SER A CA 1
ATOM 751 C C . SER A 1 94 ? -34.369 -2.827 51.477 1.00 94.94 94 SER A C 1
ATOM 753 O O . SER A 1 94 ? -33.254 -2.669 50.983 1.00 94.94 94 SER A O 1
ATOM 755 N N . GLU A 1 95 ? -34.923 -4.033 51.614 1.00 95.12 95 GLU A N 1
ATOM 756 C CA . GLU A 1 95 ? -34.293 -5.290 51.205 1.00 95.12 95 GLU A CA 1
ATOM 757 C C . GLU A 1 95 ? -34.171 -5.377 49.683 1.00 95.12 95 GLU A C 1
ATOM 759 O O . GLU A 1 95 ? -33.082 -5.638 49.171 1.00 95.12 95 GLU A O 1
ATOM 764 N N . ARG A 1 96 ? -35.235 -5.028 48.946 1.00 95.25 96 ARG A N 1
ATOM 765 C CA . ARG A 1 96 ? -35.213 -4.967 47.478 1.00 95.25 96 ARG A CA 1
ATOM 766 C C . ARG A 1 96 ? -34.168 -3.977 46.965 1.00 95.25 96 ARG A C 1
ATOM 768 O O . ARG A 1 96 ? -33.444 -4.298 46.031 1.00 95.25 96 ARG A O 1
ATOM 775 N N . ARG A 1 97 ? -34.038 -2.800 47.589 1.00 95.75 97 ARG A N 1
ATOM 776 C CA . ARG A 1 97 ? -32.996 -1.816 47.240 1.00 95.75 97 ARG A CA 1
ATOM 777 C C . ARG A 1 97 ? -31.587 -2.349 47.498 1.00 95.75 97 ARG A C 1
ATOM 779 O O . ARG A 1 97 ? -30.701 -2.094 46.692 1.00 95.75 97 ARG A O 1
ATOM 786 N N . LYS A 1 98 ? -31.367 -3.076 48.598 1.00 96.31 98 LYS A N 1
ATOM 787 C CA . LYS A 1 98 ? -30.064 -3.699 48.893 1.00 96.31 98 LYS A CA 1
ATOM 788 C C . LYS A 1 98 ? -29.719 -4.777 47.866 1.00 96.31 98 LYS A C 1
ATOM 790 O O . LYS A 1 98 ? -28.612 -4.767 47.342 1.00 96.31 98 LYS A O 1
ATOM 795 N N . PHE A 1 99 ? -30.667 -5.658 47.545 1.00 96.19 99 PHE A N 1
ATOM 796 C CA . PHE A 1 99 ? -30.475 -6.693 46.528 1.00 96.19 99 PHE A CA 1
ATOM 797 C C . PHE A 1 99 ? -30.186 -6.090 45.149 1.00 96.19 99 PHE A C 1
ATOM 799 O O . PHE A 1 99 ? -29.253 -6.513 44.472 1.00 96.19 99 PHE A O 1
ATOM 806 N N . GLN A 1 100 ? -30.942 -5.056 44.771 1.00 95.62 100 GLN A N 1
ATOM 807 C CA . GLN A 1 100 ? -30.760 -4.358 43.504 1.00 95.62 100 GLN A CA 1
ATOM 808 C C . GLN A 1 100 ? -29.369 -3.716 43.401 1.00 95.62 100 GLN A C 1
ATOM 810 O O . GLN A 1 100 ? -28.699 -3.914 42.396 1.00 95.62 100 GLN A O 1
ATOM 815 N N . LYS A 1 101 ? -28.887 -3.049 44.461 1.00 96.50 101 LYS A N 1
ATOM 816 C CA . LYS A 1 101 ? -27.520 -2.502 44.496 1.00 96.50 101 LYS A CA 1
ATOM 817 C C . LYS A 1 101 ? -26.452 -3.581 44.315 1.00 96.50 101 LYS A C 1
ATOM 819 O O . LYS A 1 101 ? -25.559 -3.418 43.500 1.00 96.50 101 LYS A O 1
ATOM 824 N N . ILE A 1 102 ? -26.579 -4.714 45.013 1.00 96.44 102 ILE A N 1
ATOM 825 C CA . ILE A 1 102 ? -25.628 -5.832 44.878 1.00 96.44 102 ILE A CA 1
ATOM 826 C C . ILE A 1 102 ? -25.614 -6.373 43.441 1.00 96.44 102 ILE A C 1
ATOM 828 O O . ILE A 1 102 ? -24.559 -6.750 42.935 1.00 96.44 102 ILE A O 1
ATOM 832 N N . LYS A 1 103 ? -26.778 -6.432 42.787 1.00 96.69 103 LYS A N 1
ATOM 833 C CA . LYS A 1 103 ? -26.890 -6.865 41.393 1.00 96.69 103 LYS A CA 1
ATOM 834 C C . LYS A 1 103 ? -26.243 -5.857 40.436 1.00 96.69 103 LYS A C 1
ATOM 836 O O . LYS A 1 103 ? -25.430 -6.265 39.616 1.00 96.69 103 LYS A O 1
ATOM 841 N N . GLU A 1 104 ? -26.533 -4.569 40.596 1.00 96.31 104 GLU A N 1
ATOM 842 C CA . GLU A 1 104 ? -25.946 -3.486 39.793 1.00 96.31 104 GLU A CA 1
ATOM 843 C C . GLU A 1 104 ? -24.418 -3.427 39.936 1.00 96.31 104 GLU A C 1
ATOM 845 O O . GLU A 1 104 ? -23.714 -3.317 38.936 1.00 96.31 104 GLU A O 1
ATOM 850 N N . ASP A 1 105 ? -23.886 -3.591 41.151 1.00 96.56 105 ASP A N 1
ATOM 851 C CA . ASP A 1 105 ? -22.439 -3.615 41.402 1.00 96.56 105 ASP A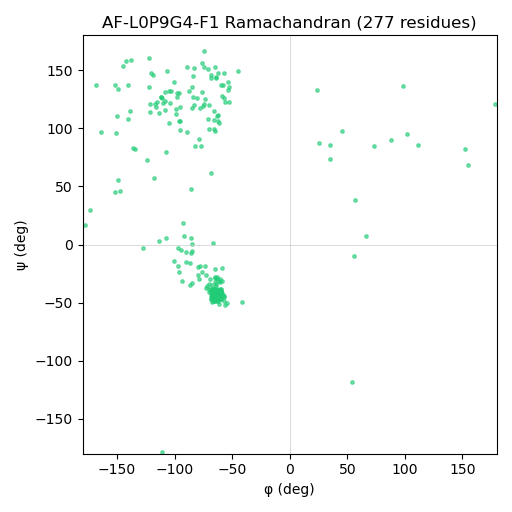 CA 1
ATOM 852 C C . ASP A 1 105 ? -21.754 -4.814 40.719 1.00 96.56 105 ASP A C 1
ATOM 854 O O . ASP A 1 105 ? -20.653 -4.687 40.174 1.00 96.56 105 ASP A O 1
ATOM 858 N N . ARG A 1 106 ? -22.405 -5.988 40.716 1.00 96.75 106 ARG A N 1
ATOM 859 C CA . ARG A 1 106 ? -21.910 -7.187 40.014 1.00 96.75 106 ARG A CA 1
ATOM 860 C C . ARG A 1 106 ? -21.927 -6.993 38.503 1.00 96.75 106 ARG A C 1
ATOM 862 O O . ARG A 1 106 ? -20.905 -7.220 37.862 1.00 96.75 106 ARG A O 1
ATOM 869 N N . GLU A 1 107 ? -23.041 -6.516 37.955 1.00 96.62 107 GLU A N 1
ATOM 870 C CA . GLU A 1 107 ? -23.176 -6.239 36.522 1.00 96.62 107 GLU A CA 1
ATOM 871 C C . GLU A 1 107 ? -22.170 -5.174 36.064 1.00 96.62 107 GLU A C 1
ATOM 873 O O . GLU A 1 107 ? -21.539 -5.327 35.021 1.00 96.62 107 GLU A O 1
ATOM 878 N N . ALA A 1 108 ? -21.938 -4.127 36.861 1.00 97.00 108 ALA A N 1
ATOM 879 C CA . ALA A 1 108 ? -20.923 -3.116 36.573 1.00 97.00 108 ALA A CA 1
ATOM 880 C C . ALA A 1 108 ? -19.507 -3.715 36.525 1.00 97.00 108 ALA A C 1
ATOM 882 O O . ALA A 1 108 ? -18.736 -3.408 35.612 1.00 97.00 108 ALA A O 1
ATOM 883 N N . CYS A 1 109 ? -19.170 -4.603 37.467 1.00 97.00 109 CYS A N 1
ATOM 884 C CA . CYS A 1 109 ? -17.883 -5.301 37.469 1.00 97.00 109 CYS A CA 1
ATOM 885 C C . CYS A 1 109 ? -17.731 -6.236 36.257 1.00 97.00 109 CYS A C 1
ATOM 887 O O . CYS A 1 109 ? -16.673 -6.254 35.623 1.00 97.00 109 CYS A O 1
ATOM 889 N N . GLU A 1 110 ? -18.769 -6.995 35.907 1.00 97.50 110 GLU A N 1
ATOM 890 C CA . GLU A 1 110 ? -18.770 -7.892 34.745 1.00 97.50 110 GLU A CA 1
ATOM 891 C C . GLU A 1 110 ? -18.652 -7.116 33.429 1.00 97.50 110 GLU A C 1
ATOM 893 O O . GLU A 1 110 ? -17.825 -7.459 32.581 1.00 97.50 110 GLU A O 1
ATOM 898 N N . ASN A 1 111 ? -19.386 -6.013 33.289 1.00 97.00 111 ASN A N 1
ATOM 899 C CA . ASN A 1 111 ? -19.315 -5.133 32.123 1.00 97.00 111 ASN A CA 1
ATOM 900 C C . ASN A 1 111 ? -17.919 -4.521 31.952 1.00 97.00 111 ASN A C 1
ATOM 902 O O . ASN A 1 111 ? -17.383 -4.487 30.841 1.00 97.00 111 ASN A O 1
ATOM 906 N N . GLU A 1 112 ? -17.291 -4.092 33.047 1.00 97.06 112 GLU A N 1
ATOM 907 C CA . GLU A 1 112 ? -15.921 -3.579 33.026 1.00 97.06 112 GLU A CA 1
ATOM 908 C C . GLU A 1 112 ? -14.906 -4.672 32.648 1.00 97.06 112 GLU A C 1
ATOM 910 O O . GLU A 1 112 ? -13.973 -4.426 31.877 1.00 97.06 112 GLU A O 1
ATOM 915 N N . LEU A 1 113 ? -15.095 -5.905 33.129 1.00 97.62 113 LEU A N 1
ATOM 916 C CA . LEU A 1 113 ? -14.271 -7.050 32.732 1.00 97.62 113 LEU A CA 1
ATOM 917 C C . LEU A 1 113 ? -14.430 -7.380 31.244 1.00 97.62 113 LEU A C 1
ATOM 919 O O . LEU A 1 113 ? -13.426 -7.639 30.577 1.00 97.62 113 LEU A O 1
ATOM 923 N N . ILE A 1 114 ? -15.656 -7.348 30.717 1.00 97.38 114 ILE A N 1
ATOM 924 C CA . ILE A 1 114 ? -15.938 -7.554 29.291 1.00 97.38 114 ILE A CA 1
ATOM 925 C C . ILE A 1 114 ? -15.262 -6.464 28.461 1.00 97.38 114 ILE A C 1
ATOM 927 O O . ILE A 1 114 ? -14.598 -6.787 27.477 1.00 97.38 114 ILE A O 1
ATOM 931 N N . ARG A 1 115 ? -15.352 -5.193 28.879 1.00 97.81 115 ARG A N 1
ATOM 932 C CA . ARG A 1 115 ? -14.669 -4.081 28.202 1.00 97.81 115 ARG A CA 1
ATOM 933 C C . ARG A 1 115 ? -13.164 -4.331 28.119 1.00 97.81 115 ARG A C 1
ATOM 935 O O . ARG A 1 115 ? -12.607 -4.358 27.030 1.00 97.81 115 ARG A O 1
ATOM 942 N N . ARG A 1 116 ? -12.521 -4.636 29.250 1.00 97.44 116 ARG A N 1
ATOM 943 C CA . ARG A 1 116 ? -11.073 -4.911 29.296 1.00 97.44 116 ARG A CA 1
ATOM 944 C C . ARG A 1 116 ? -10.661 -6.149 28.503 1.00 97.44 116 ARG A C 1
ATOM 946 O O . ARG A 1 116 ? -9.538 -6.210 28.008 1.00 97.44 116 ARG A O 1
ATOM 953 N N . LYS A 1 117 ? -11.501 -7.186 28.440 1.00 98.25 117 LYS A N 1
ATOM 954 C CA . LYS A 1 117 ? -11.242 -8.364 27.595 1.00 98.25 117 LYS A CA 1
ATOM 955 C C . LYS A 1 117 ? -11.313 -7.986 26.119 1.00 98.25 117 LYS A C 1
ATOM 957 O O . LYS A 1 117 ? -10.339 -8.221 25.416 1.00 98.25 117 LYS A O 1
ATOM 962 N N . ARG A 1 118 ? -12.379 -7.297 25.704 1.00 97.75 118 ARG A N 1
ATOM 963 C CA . ARG A 1 118 ? -12.562 -6.820 24.330 1.00 97.75 118 ARG A CA 1
ATOM 964 C C . ARG A 1 118 ? -11.408 -5.930 23.873 1.00 97.75 118 ARG A C 1
ATOM 966 O O . ARG A 1 118 ? -10.890 -6.133 22.784 1.00 97.75 118 ARG A O 1
ATOM 973 N N . ASP A 1 119 ? -10.969 -4.993 24.709 1.00 97.56 119 ASP A N 1
ATOM 974 C CA . ASP A 1 119 ? -9.863 -4.093 24.365 1.00 97.56 119 ASP A CA 1
ATOM 975 C C . ASP A 1 119 ? -8.548 -4.868 24.170 1.00 97.56 119 ASP A C 1
ATOM 977 O O . ASP A 1 119 ? -7.799 -4.607 23.230 1.00 97.56 119 ASP A O 1
ATOM 981 N N . ARG A 1 120 ? -8.282 -5.873 25.018 1.00 97.94 120 ARG A N 1
ATOM 982 C CA . ARG A 1 120 ? -7.110 -6.753 24.873 1.00 97.94 120 ARG A CA 1
ATOM 983 C C . ARG A 1 120 ? -7.188 -7.612 23.615 1.00 97.94 120 ARG A C 1
ATOM 985 O O . ARG A 1 120 ? -6.207 -7.688 22.883 1.00 97.94 120 ARG A O 1
ATOM 992 N N . GLU A 1 121 ? -8.337 -8.227 23.358 1.00 97.69 121 GLU A N 1
ATOM 993 C CA . GLU A 1 121 ? -8.578 -9.040 22.161 1.00 97.69 121 GLU A CA 1
ATOM 994 C C . GLU A 1 121 ? -8.448 -8.204 20.886 1.00 97.69 121 GLU A C 1
ATOM 996 O O . GLU A 1 121 ? -7.842 -8.649 19.917 1.00 97.69 121 GLU A O 1
ATOM 1001 N N . TYR A 1 122 ? -8.932 -6.961 20.897 1.00 97.56 122 TYR A N 1
ATOM 1002 C CA . TYR A 1 122 ? -8.808 -6.041 19.770 1.00 97.56 122 TYR A CA 1
ATOM 1003 C C . TYR A 1 122 ? -7.347 -5.692 19.463 1.00 97.56 122 TYR A C 1
ATOM 1005 O O . TYR A 1 122 ? -6.924 -5.741 18.307 1.00 97.56 122 TYR A O 1
ATOM 1013 N N . VAL A 1 123 ? -6.547 -5.393 20.492 1.00 97.94 123 VAL A N 1
ATOM 1014 C CA . VAL A 1 123 ? -5.106 -5.146 20.323 1.00 97.94 123 VAL A CA 1
ATOM 1015 C C . VAL A 1 123 ? -4.399 -6.391 19.779 1.00 97.94 123 VAL A C 1
ATOM 1017 O O . VAL A 1 123 ? -3.647 -6.285 18.811 1.00 97.94 123 VAL A O 1
ATOM 1020 N N . GLN A 1 124 ? -4.692 -7.572 20.332 1.00 97.88 124 GLN A N 1
ATOM 1021 C CA . GLN A 1 124 ? -4.128 -8.842 19.858 1.00 97.88 124 GLN A CA 1
ATOM 1022 C C . GLN A 1 124 ? -4.508 -9.141 18.402 1.00 97.88 124 GLN A C 1
ATOM 1024 O O . GLN A 1 124 ? -3.655 -9.556 17.619 1.00 97.88 124 GLN A O 1
ATOM 1029 N N . LEU A 1 125 ? -5.757 -8.879 18.008 1.00 97.88 125 LEU A N 1
ATOM 1030 C CA . LEU A 1 125 ? -6.228 -9.057 16.635 1.00 97.88 125 LEU A CA 1
ATOM 1031 C C . LEU A 1 125 ? -5.445 -8.168 15.658 1.00 97.88 125 LEU A C 1
ATOM 1033 O O . LEU A 1 125 ? -5.039 -8.627 14.591 1.00 97.88 125 LEU A O 1
ATOM 1037 N N . ILE A 1 126 ? -5.202 -6.906 16.025 1.00 97.50 126 ILE A N 1
ATOM 1038 C CA . ILE A 1 126 ? -4.418 -5.975 15.204 1.00 97.50 126 ILE A CA 1
ATOM 1039 C C . ILE A 1 126 ? -2.972 -6.458 15.063 1.00 97.50 126 ILE A C 1
ATOM 1041 O O . ILE A 1 126 ? -2.407 -6.407 13.968 1.00 97.50 126 ILE A O 1
ATOM 1045 N N . GLU A 1 127 ? -2.350 -6.898 16.155 1.00 97.62 127 GLU A N 1
ATOM 1046 C CA . GLU A 1 127 ? -0.977 -7.409 16.134 1.00 97.62 127 GLU A CA 1
ATOM 1047 C C . GLU A 1 127 ? -0.853 -8.670 15.276 1.00 97.62 127 GLU A C 1
ATOM 1049 O O . GLU A 1 127 ? 0.055 -8.760 14.445 1.00 97.62 127 GLU A O 1
ATOM 1054 N N . GLU A 1 128 ? -1.799 -9.599 15.399 1.00 97.56 128 GLU A N 1
ATOM 1055 C CA . GLU A 1 128 ? -1.832 -10.818 14.596 1.00 97.56 128 GLU A CA 1
ATOM 1056 C C . GLU A 1 128 ? -2.066 -10.508 13.111 1.00 97.56 128 GLU A C 1
ATOM 1058 O O . GLU A 1 128 ? -1.351 -11.024 12.252 1.00 97.56 128 GLU A O 1
ATOM 1063 N N . GLN A 1 129 ? -2.976 -9.587 12.777 1.00 96.62 129 GLN A N 1
ATOM 1064 C CA . GLN A 1 129 ? -3.169 -9.144 11.392 1.00 96.62 129 GLN A CA 1
ATOM 1065 C C . GLN A 1 129 ? -1.895 -8.530 10.799 1.00 96.62 129 GLN A C 1
ATOM 1067 O O . GLN A 1 129 ? -1.529 -8.844 9.663 1.00 96.62 129 GLN A O 1
ATOM 1072 N N . LYS A 1 130 ? -1.184 -7.693 11.566 1.00 97.62 130 LYS A N 1
ATOM 1073 C CA . LYS A 1 130 ? 0.105 -7.120 11.145 1.00 97.62 130 LYS A CA 1
ATOM 1074 C C . LYS A 1 130 ? 1.157 -8.207 10.937 1.00 97.62 130 LYS A C 1
ATOM 1076 O O . LYS A 1 130 ? 1.860 -8.183 9.928 1.00 97.62 130 LYS A O 1
ATOM 1081 N N . ARG A 1 131 ? 1.246 -9.180 11.848 1.00 97.81 131 ARG A N 1
ATOM 1082 C CA . ARG A 1 131 ? 2.167 -10.321 11.740 1.00 97.81 131 ARG A CA 1
ATOM 1083 C C . ARG A 1 131 ? 1.877 -11.149 10.488 1.00 97.81 131 ARG A C 1
ATOM 1085 O O . ARG A 1 131 ? 2.795 -11.459 9.731 1.00 97.81 131 ARG A O 1
ATOM 1092 N N . GLN A 1 132 ? 0.611 -11.469 10.231 1.00 97.50 132 GLN A N 1
ATOM 1093 C CA . GLN A 1 132 ? 0.204 -12.225 9.047 1.00 97.50 132 GLN A CA 1
ATOM 1094 C C . GLN A 1 132 ? 0.476 -11.467 7.748 1.00 97.50 132 GLN A C 1
ATOM 1096 O O . GLN A 1 132 ? 0.925 -12.079 6.781 1.00 97.50 132 GLN A O 1
ATOM 1101 N N . ALA A 1 133 ? 0.236 -10.153 7.712 1.00 96.88 133 ALA A N 1
ATOM 1102 C CA . ALA A 1 133 ? 0.559 -9.325 6.553 1.00 96.88 133 ALA A CA 1
ATOM 1103 C C . ALA A 1 133 ? 2.068 -9.343 6.257 1.00 96.88 133 ALA A C 1
ATOM 1105 O O . ALA A 1 133 ? 2.470 -9.621 5.132 1.00 96.88 133 ALA A O 1
ATOM 1106 N N . GLN A 1 134 ? 2.910 -9.177 7.281 1.00 97.12 134 GLN A N 1
ATOM 1107 C CA . GLN A 1 134 ? 4.367 -9.256 7.127 1.00 97.12 134 GLN A CA 1
ATOM 1108 C C . GLN A 1 134 ? 4.830 -10.626 6.619 1.00 97.12 134 GLN A C 1
ATOM 1110 O O . GLN A 1 134 ? 5.697 -10.707 5.749 1.00 97.12 134 GLN A O 1
ATOM 1115 N N . LEU A 1 135 ? 4.259 -11.716 7.141 1.00 97.75 135 LEU A N 1
ATOM 1116 C CA . LEU A 1 135 ? 4.583 -13.066 6.676 1.00 97.75 135 LEU A CA 1
ATOM 1117 C C . LEU A 1 135 ? 4.176 -13.271 5.215 1.00 97.75 135 LEU A C 1
ATOM 1119 O O . LEU A 1 135 ? 4.970 -13.816 4.446 1.00 97.75 135 LEU A O 1
ATOM 1123 N N . ARG A 1 136 ? 2.989 -12.795 4.822 1.00 97.38 136 ARG A N 1
ATOM 1124 C CA . ARG A 1 136 ? 2.518 -12.833 3.431 1.00 97.38 136 ARG A CA 1
ATOM 1125 C C . ARG A 1 136 ? 3.449 -12.056 2.501 1.00 97.38 136 ARG A C 1
ATOM 1127 O O . ARG A 1 136 ? 3.883 -12.612 1.497 1.00 97.38 136 ARG A O 1
ATOM 1134 N N . ASP A 1 137 ? 3.860 -10.849 2.877 1.00 96.69 137 ASP A N 1
ATOM 1135 C CA . ASP A 1 137 ? 4.798 -10.045 2.083 1.00 96.69 137 ASP A CA 1
ATOM 1136 C C . ASP A 1 137 ? 6.165 -10.728 1.931 1.00 96.69 137 ASP A C 1
ATOM 1138 O O . ASP A 1 137 ? 6.780 -10.705 0.863 1.00 96.69 137 ASP A O 1
ATOM 1142 N N . ILE A 1 138 ? 6.659 -11.374 2.992 1.00 97.38 138 ILE A N 1
ATOM 1143 C CA . ILE A 1 138 ? 7.912 -12.137 2.942 1.00 97.38 138 ILE A CA 1
ATOM 1144 C C . ILE A 1 138 ? 7.773 -13.356 2.022 1.00 97.3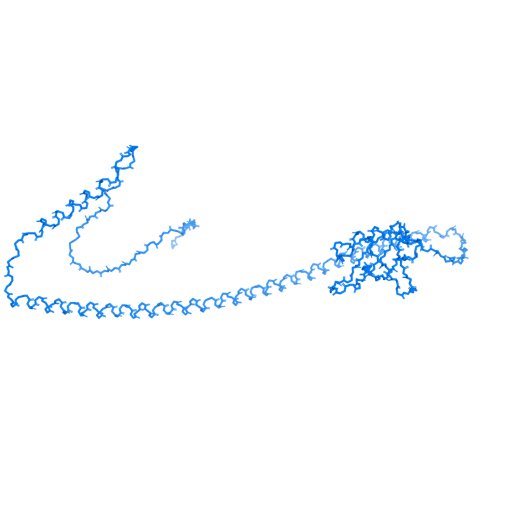8 138 ILE A C 1
ATOM 1146 O O . ILE A 1 138 ? 8.720 -13.672 1.297 1.00 97.38 138 ILE A O 1
ATOM 1150 N N . MET A 1 139 ? 6.635 -14.055 2.053 1.00 96.81 139 MET A N 1
ATOM 1151 C CA . MET A 1 139 ? 6.369 -15.197 1.173 1.00 96.81 139 MET A CA 1
ATOM 1152 C C . MET A 1 139 ? 6.302 -14.764 -0.292 1.00 96.81 139 MET A C 1
ATOM 1154 O O . MET A 1 139 ? 7.045 -15.321 -1.099 1.00 96.81 139 MET A O 1
ATOM 1158 N N . LEU A 1 140 ? 5.542 -13.713 -0.608 1.00 97.25 140 LEU A N 1
ATOM 1159 C CA . LEU A 1 140 ? 5.442 -13.158 -1.961 1.00 97.25 140 LEU A CA 1
ATOM 1160 C C . LEU A 1 140 ? 6.813 -12.745 -2.501 1.00 97.25 140 LEU A C 1
ATOM 1162 O O . LEU A 1 140 ? 7.229 -13.210 -3.557 1.00 97.25 140 LEU A O 1
ATOM 1166 N N . ARG A 1 141 ? 7.606 -11.999 -1.720 1.00 97.06 141 ARG A N 1
ATOM 1167 C CA . ARG A 1 141 ? 8.976 -11.626 -2.120 1.00 97.06 141 ARG A CA 1
ATOM 1168 C C . ARG A 1 141 ? 9.886 -12.833 -2.348 1.00 97.06 141 ARG A C 1
ATOM 1170 O O . ARG A 1 141 ? 10.824 -12.764 -3.142 1.00 97.06 141 ARG A O 1
ATOM 1177 N N . LYS A 1 142 ? 9.694 -13.929 -1.608 1.00 97.81 142 LYS A N 1
ATOM 1178 C CA . LYS A 1 142 ? 10.454 -15.172 -1.824 1.00 97.81 142 LYS A CA 1
ATOM 1179 C C . LYS A 1 142 ? 10.001 -15.879 -3.098 1.00 97.81 142 LYS A C 1
ATOM 1181 O O . LYS A 1 142 ? 10.848 -16.449 -3.782 1.00 97.81 142 LYS A O 1
ATOM 1186 N N . GLU A 1 143 ? 8.711 -15.864 -3.404 1.00 97.50 143 GLU A N 1
ATOM 1187 C CA . GLU A 1 143 ? 8.151 -16.440 -4.627 1.00 97.50 143 GLU A CA 1
ATOM 1188 C C . GLU A 1 143 ? 8.581 -15.660 -5.867 1.00 97.50 143 GLU A C 1
ATOM 1190 O O . GLU A 1 143 ? 9.113 -16.276 -6.786 1.00 97.50 143 GLU A O 1
ATOM 1195 N N . GLU A 1 144 ? 8.495 -14.330 -5.848 1.00 96.50 144 GLU A N 1
ATOM 1196 C CA . GLU A 1 144 ? 9.003 -13.448 -6.910 1.00 96.50 144 GLU A CA 1
ATOM 1197 C C . GLU A 1 144 ? 10.483 -13.728 -7.191 1.00 96.50 144 GLU A C 1
ATOM 1199 O O . GLU A 1 144 ? 10.866 -14.037 -8.316 1.00 96.50 144 GLU A O 1
ATOM 1204 N N . LYS A 1 145 ? 11.321 -13.770 -6.145 1.00 97.94 145 LYS A N 1
ATOM 1205 C CA . LYS A 1 145 ? 12.745 -14.116 -6.294 1.00 97.94 145 LYS A CA 1
ATOM 1206 C C . LYS A 1 145 ? 12.957 -15.505 -6.893 1.00 97.94 145 LYS A C 1
ATOM 1208 O O . LYS A 1 145 ? 13.899 -15.700 -7.659 1.00 97.94 145 LYS A O 1
ATOM 1213 N N . LYS A 1 146 ? 12.134 -16.496 -6.535 1.00 97.69 146 LYS A N 1
ATOM 1214 C CA . LYS A 1 146 ? 12.221 -17.842 -7.122 1.00 97.69 146 LYS A CA 1
ATOM 1215 C C . LYS A 1 146 ? 11.829 -17.819 -8.598 1.00 97.69 146 LYS A C 1
ATOM 1217 O O . LYS A 1 146 ? 12.530 -18.434 -9.397 1.00 97.69 146 LYS A O 1
ATOM 1222 N N . GLN A 1 147 ? 10.758 -17.116 -8.956 1.00 97.50 147 GLN A N 1
ATOM 1223 C CA . GLN A 1 147 ? 10.309 -16.974 -10.340 1.00 97.50 147 GLN A CA 1
ATOM 1224 C C . GLN A 1 147 ? 11.360 -16.253 -11.191 1.00 97.50 147 GLN A C 1
ATOM 1226 O O . GLN A 1 147 ? 11.730 -16.770 -12.242 1.00 97.50 147 GLN A O 1
ATOM 1231 N N . ASP A 1 148 ? 11.953 -15.170 -10.688 1.00 96.88 148 ASP A N 1
ATOM 1232 C CA . ASP A 1 148 ? 13.044 -14.453 -11.357 1.00 96.88 148 ASP A CA 1
ATOM 1233 C C . ASP A 1 148 ? 14.256 -15.351 -11.619 1.00 96.88 148 ASP A C 1
ATOM 1235 O O . ASP A 1 148 ? 14.877 -15.297 -12.681 1.00 96.88 148 ASP A O 1
ATOM 1239 N N . LEU A 1 149 ? 14.624 -16.192 -10.647 1.00 97.69 149 LEU A N 1
ATOM 1240 C CA . LEU A 1 149 ? 15.723 -17.142 -10.811 1.00 97.69 149 LEU A CA 1
ATOM 1241 C C . LEU A 1 149 ? 15.392 -18.223 -11.843 1.00 97.69 149 LEU A C 1
ATOM 1243 O O . LEU A 1 149 ? 16.275 -18.621 -12.602 1.00 97.69 149 LEU A O 1
ATOM 1247 N N . LEU A 1 150 ? 14.149 -18.708 -11.877 1.00 97.50 150 LEU A N 1
ATOM 1248 C CA . LEU A 1 150 ? 13.702 -19.675 -12.879 1.00 97.50 150 LEU A CA 1
ATOM 1249 C C . LEU A 1 150 ? 13.696 -19.059 -14.280 1.00 97.50 150 LEU A C 1
ATOM 1251 O O . LEU A 1 150 ? 14.190 -19.686 -15.214 1.00 97.50 150 LEU A O 1
ATOM 1255 N N . GLU A 1 151 ? 13.221 -17.826 -14.422 1.00 97.56 151 GLU A N 1
ATOM 1256 C CA . GLU A 1 151 ? 13.177 -17.138 -15.710 1.00 97.56 151 GLU A CA 1
ATOM 1257 C C . GLU A 1 151 ? 14.582 -16.799 -16.215 1.00 97.56 151 GLU A C 1
ATOM 1259 O O . GLU A 1 151 ? 14.916 -17.069 -17.367 1.00 97.56 151 GLU A O 1
ATOM 1264 N N . LYS A 1 152 ? 15.475 -16.344 -15.327 1.00 97.44 152 LYS A N 1
ATOM 1265 C CA . LYS A 1 152 ? 16.898 -16.184 -15.658 1.00 97.44 152 LYS A CA 1
ATOM 1266 C C . LYS A 1 152 ? 17.516 -17.490 -16.145 1.00 97.44 152 LYS A C 1
ATOM 1268 O O . LYS A 1 152 ? 18.228 -17.477 -17.144 1.00 97.44 152 LYS A O 1
ATOM 1273 N N . LYS A 1 153 ? 17.232 -18.620 -15.487 1.00 97.56 153 LYS A N 1
ATOM 1274 C CA . LYS A 1 153 ? 17.718 -19.937 -15.932 1.00 97.56 153 LYS A CA 1
ATOM 1275 C C . LYS A 1 153 ? 17.181 -20.305 -17.317 1.00 97.56 153 LYS A C 1
ATOM 1277 O O . LYS A 1 153 ? 17.967 -20.755 -18.142 1.00 97.56 153 LYS A O 1
ATOM 1282 N N . ARG A 1 154 ? 15.895 -20.066 -17.597 1.00 97.44 154 ARG A N 1
ATOM 1283 C CA . ARG A 1 154 ? 15.291 -20.305 -18.922 1.00 97.44 154 ARG A CA 1
ATOM 1284 C C . ARG A 1 154 ? 15.943 -19.460 -20.014 1.00 97.44 154 ARG A C 1
ATOM 1286 O O . ARG A 1 154 ? 16.291 -19.982 -21.068 1.00 97.44 154 ARG A O 1
ATOM 1293 N N . ILE A 1 155 ? 16.159 -18.171 -19.752 1.00 97.31 155 ILE A N 1
ATOM 1294 C CA . ILE A 1 155 ? 16.828 -17.267 -20.696 1.00 97.31 155 ILE A CA 1
ATOM 1295 C C . ILE A 1 155 ? 18.273 -17.712 -20.929 1.00 97.31 155 ILE A C 1
ATOM 1297 O O . ILE A 1 155 ? 18.719 -17.754 -22.072 1.00 97.31 155 ILE A O 1
ATOM 1301 N N . MET A 1 156 ? 19.005 -18.077 -19.872 1.00 97.06 156 MET A N 1
ATOM 1302 C CA . MET A 1 156 ? 20.378 -18.565 -20.017 1.00 97.06 156 MET A CA 1
ATOM 1303 C C . MET A 1 156 ? 20.447 -19.853 -20.840 1.00 97.06 156 MET A C 1
ATOM 1305 O O . MET A 1 156 ? 21.310 -19.941 -21.707 1.00 97.06 156 MET A O 1
ATOM 1309 N N . GLN A 1 157 ? 19.527 -20.799 -20.626 1.00 97.12 157 GLN A N 1
ATOM 1310 C CA . GLN A 1 157 ? 19.425 -22.015 -21.443 1.00 97.12 157 GLN A CA 1
ATOM 1311 C C . GLN A 1 157 ? 19.181 -21.676 -22.916 1.00 97.12 157 GLN A C 1
ATOM 1313 O O . GLN A 1 157 ? 19.919 -22.139 -23.777 1.00 97.12 157 GLN A O 1
ATOM 1318 N N . ARG A 1 158 ? 18.238 -20.771 -23.205 1.00 96.19 158 ARG A N 1
ATOM 1319 C CA . ARG A 1 158 ? 17.964 -20.323 -24.577 1.00 96.19 158 ARG A CA 1
ATOM 1320 C C . ARG A 1 158 ? 19.183 -19.678 -25.243 1.00 96.19 158 ARG A C 1
ATOM 1322 O O . ARG A 1 158 ? 19.476 -19.965 -26.395 1.00 96.19 158 ARG A O 1
ATOM 1329 N N . ILE A 1 159 ? 19.916 -18.832 -24.516 1.00 96.06 159 ILE A N 1
ATOM 1330 C CA . ILE A 1 159 ? 21.147 -18.207 -25.024 1.00 96.06 159 ILE A CA 1
ATOM 1331 C C . ILE A 1 159 ? 22.233 -19.259 -25.272 1.00 96.06 159 ILE A C 1
ATOM 1333 O O . ILE A 1 159 ? 23.003 -19.134 -26.224 1.00 96.06 159 ILE A O 1
ATOM 1337 N N . GLU A 1 160 ? 22.341 -20.271 -24.410 1.00 96.50 160 GLU A N 1
ATOM 1338 C CA . GLU A 1 160 ? 23.310 -21.353 -24.574 1.00 96.50 160 GLU A CA 1
ATOM 1339 C C . GLU A 1 160 ? 23.003 -22.208 -25.808 1.00 96.50 160 GLU A C 1
ATOM 1341 O O . GLU A 1 160 ? 23.923 -22.496 -26.581 1.00 96.50 160 GLU A O 1
ATOM 1346 N N . ASP A 1 161 ? 21.731 -22.531 -26.032 1.00 96.94 161 ASP A N 1
ATOM 1347 C CA . ASP A 1 161 ? 21.262 -23.243 -27.221 1.00 96.94 161 ASP A CA 1
ATOM 1348 C C . ASP A 1 161 ? 21.506 -22.417 -28.496 1.00 96.94 161 ASP A C 1
ATOM 1350 O O . ASP A 1 161 ? 22.158 -22.903 -29.422 1.00 96.94 161 ASP A O 1
ATOM 1354 N N . ASP A 1 162 ? 21.130 -21.131 -28.510 1.00 95.62 162 ASP A N 1
ATOM 1355 C CA . ASP A 1 162 ? 21.388 -20.217 -29.637 1.00 95.62 162 ASP A CA 1
ATOM 1356 C C . ASP A 1 162 ? 22.897 -20.071 -29.918 1.00 95.62 162 ASP A C 1
ATOM 1358 O O . ASP A 1 162 ? 23.350 -20.006 -31.068 1.00 95.62 162 ASP A O 1
ATOM 1362 N N . LYS A 1 163 ? 23.721 -20.023 -28.863 1.00 96.69 163 LYS A N 1
ATOM 1363 C CA . LYS A 1 163 ? 25.182 -19.943 -28.984 1.00 96.69 163 LYS A CA 1
ATOM 1364 C C . LYS A 1 163 ? 25.761 -21.234 -29.555 1.00 96.69 163 LYS A C 1
ATOM 1366 O O . LYS A 1 163 ? 26.711 -21.158 -30.337 1.00 96.69 163 LYS A O 1
ATOM 1371 N N . ARG A 1 164 ? 25.222 -22.395 -29.176 1.00 94.69 164 ARG A N 1
ATOM 1372 C CA . ARG A 1 164 ? 25.611 -23.697 -29.731 1.00 94.69 164 ARG A CA 1
ATOM 1373 C C . ARG A 1 164 ? 25.234 -23.786 -31.205 1.00 94.69 164 ARG A C 1
ATOM 1375 O O . ARG A 1 164 ? 26.111 -24.054 -32.018 1.00 94.69 164 ARG A O 1
ATOM 1382 N N . GLU A 1 165 ? 24.001 -23.434 -31.564 1.00 93.50 165 GLU A N 1
ATOM 1383 C CA . GLU A 1 165 ? 23.542 -23.427 -32.958 1.00 93.50 165 GLU A CA 1
ATOM 1384 C C . GLU A 1 165 ? 24.388 -22.481 -33.823 1.00 93.50 165 GLU A C 1
ATOM 1386 O O . GLU A 1 165 ? 24.787 -22.821 -34.940 1.00 93.50 165 GLU A O 1
ATOM 1391 N N . ARG A 1 166 ? 24.737 -21.296 -33.301 1.00 92.44 166 ARG A N 1
ATOM 1392 C CA . ARG A 1 166 ? 25.607 -20.351 -34.011 1.00 92.44 166 ARG A CA 1
ATOM 1393 C C . ARG A 1 166 ? 27.008 -20.913 -34.235 1.00 92.44 166 ARG A C 1
ATOM 1395 O O . ARG A 1 166 ? 27.544 -20.725 -35.327 1.00 92.44 166 ARG A O 1
ATOM 1402 N N . LYS A 1 167 ? 27.596 -21.576 -33.235 1.00 94.12 167 LYS A N 1
ATOM 1403 C CA . LYS A 1 167 ? 28.902 -22.238 -33.378 1.00 94.12 167 LYS A CA 1
ATOM 1404 C C . LYS A 1 167 ? 28.839 -23.345 -34.423 1.00 94.12 167 LYS A C 1
ATOM 1406 O O . LYS A 1 167 ? 29.636 -23.319 -35.351 1.00 94.12 167 LYS A O 1
ATOM 1411 N N . GLU A 1 168 ? 27.839 -24.222 -34.357 1.00 92.25 168 GLU A N 1
ATOM 1412 C CA . GLU A 1 168 ? 27.652 -25.283 -35.353 1.00 92.25 168 GLU A CA 1
ATOM 1413 C C . GLU A 1 168 ? 27.462 -24.717 -36.768 1.00 92.25 168 GLU A C 1
ATOM 1415 O O . GLU A 1 168 ? 28.041 -25.224 -37.726 1.00 92.25 168 GLU A O 1
ATOM 1420 N N . ARG A 1 169 ? 26.691 -23.632 -36.928 1.00 90.38 169 ARG A N 1
ATOM 1421 C CA . ARG A 1 169 ? 26.515 -22.964 -38.227 1.00 90.38 169 ARG A CA 1
ATOM 1422 C C . ARG A 1 169 ? 27.818 -22.343 -38.732 1.00 90.38 169 ARG A C 1
ATOM 1424 O O . ARG A 1 169 ? 28.083 -22.403 -39.929 1.00 90.38 169 ARG A O 1
ATOM 1431 N N . GLN A 1 170 ? 28.621 -21.746 -37.850 1.00 89.88 170 GLN A N 1
ATOM 1432 C CA . GLN A 1 170 ? 29.931 -21.192 -38.203 1.00 89.88 170 GLN A CA 1
ATOM 1433 C C . GLN A 1 170 ? 30.928 -22.288 -38.584 1.00 89.88 170 GLN A C 1
ATOM 1435 O O . GLN A 1 170 ? 31.623 -22.132 -39.582 1.00 89.88 170 GLN A O 1
ATOM 1440 N N . GLU A 1 171 ? 30.964 -23.398 -37.850 1.00 86.00 171 GLU A N 1
ATOM 1441 C CA . GLU A 1 171 ? 31.809 -24.554 -38.160 1.00 86.00 171 GLU A CA 1
ATOM 1442 C C . GLU A 1 171 ? 31.410 -25.182 -39.501 1.00 86.00 171 GLU A C 1
ATOM 1444 O O . GLU A 1 171 ? 32.265 -25.347 -40.369 1.00 86.00 171 GLU A O 1
ATOM 1449 N N . ARG A 1 172 ? 30.110 -25.411 -39.747 1.00 84.62 172 ARG A N 1
ATOM 1450 C CA . ARG A 1 172 ? 29.609 -25.884 -41.054 1.00 84.62 172 ARG A CA 1
ATOM 1451 C C . ARG A 1 172 ? 29.945 -24.912 -42.189 1.00 84.62 172 ARG A C 1
ATOM 1453 O O . ARG A 1 172 ? 30.343 -25.346 -43.265 1.00 84.62 172 ARG A O 1
ATOM 1460 N N . ALA A 1 173 ? 29.821 -23.604 -41.960 1.00 82.56 173 ALA A N 1
ATOM 1461 C CA . ALA A 1 173 ? 30.171 -22.595 -42.958 1.00 82.56 173 ALA A CA 1
ATOM 1462 C C . ALA A 1 173 ? 31.686 -22.502 -43.204 1.00 82.56 173 ALA A C 1
ATOM 1464 O O . ALA A 1 173 ? 32.086 -22.231 -44.328 1.00 82.56 173 ALA A O 1
ATOM 1465 N N . CYS A 1 174 ? 32.523 -22.719 -42.187 1.00 76.56 174 CYS A N 1
ATOM 1466 C CA . CYS A 1 174 ? 33.979 -22.758 -42.328 1.00 76.56 174 CYS A CA 1
ATOM 1467 C C . CYS A 1 174 ? 34.418 -23.987 -43.138 1.00 76.56 174 CYS A C 1
ATOM 1469 O O . CYS A 1 174 ? 35.189 -23.848 -44.081 1.00 76.56 174 CYS A O 1
ATOM 1471 N N . LEU A 1 175 ? 33.836 -25.158 -42.847 1.00 72.25 175 LEU A N 1
ATOM 1472 C CA . LEU A 1 175 ? 34.068 -26.398 -43.597 1.00 72.25 175 LEU A CA 1
ATOM 1473 C C . LEU A 1 175 ? 33.599 -26.315 -45.061 1.00 72.25 175 LEU A C 1
ATOM 1475 O O . LEU A 1 175 ? 34.181 -26.966 -45.916 1.00 72.25 175 LEU A O 1
ATOM 1479 N N . MET A 1 176 ? 32.573 -25.511 -45.370 1.00 68.38 176 MET A N 1
ATOM 1480 C CA . MET A 1 176 ? 32.139 -25.258 -46.755 1.00 68.38 176 MET A CA 1
ATOM 1481 C C . MET A 1 176 ? 32.894 -24.116 -47.455 1.00 68.38 176 MET A C 1
ATOM 1483 O O . MET A 1 176 ? 32.812 -23.992 -48.673 1.00 68.38 176 MET A O 1
ATOM 1487 N N . LYS A 1 177 ? 33.609 -23.258 -46.716 1.00 60.03 177 LYS A N 1
ATOM 1488 C CA . LYS A 1 177 ? 34.355 -22.110 -47.266 1.00 60.03 177 LYS A CA 1
ATOM 1489 C C . LYS A 1 177 ? 35.838 -22.386 -47.500 1.00 60.03 177 LYS A C 1
ATOM 1491 O O . LYS A 1 177 ? 36.512 -21.525 -48.055 1.00 60.03 177 LYS A O 1
ATOM 1496 N N . SER A 1 178 ? 36.344 -23.566 -47.150 1.00 54.50 178 SER A N 1
ATOM 1497 C CA . SER A 1 178 ? 37.709 -23.978 -47.494 1.00 54.50 178 SER A CA 1
ATOM 1498 C C . SER A 1 178 ? 37.954 -24.190 -48.999 1.00 54.50 178 SER A C 1
ATOM 1500 O O . SER A 1 178 ? 39.085 -24.497 -49.354 1.00 54.50 178 SER A O 1
ATOM 1502 N N . ASP A 1 179 ? 36.959 -23.963 -49.871 1.00 53.69 179 ASP A N 1
ATOM 1503 C CA . ASP A 1 179 ? 37.094 -24.073 -51.335 1.00 53.69 179 ASP A CA 1
ATOM 1504 C C . ASP A 1 179 ? 36.954 -22.757 -52.128 1.00 53.69 179 ASP A C 1
ATOM 1506 O O . ASP A 1 179 ? 37.042 -22.788 -53.353 1.00 53.69 179 ASP A O 1
ATOM 1510 N N . VAL A 1 180 ? 36.788 -21.580 -51.506 1.00 50.72 180 VAL A N 1
ATOM 1511 C CA . VAL A 1 180 ? 36.812 -20.312 -52.272 1.00 50.72 180 VAL A CA 1
ATOM 1512 C C . VAL A 1 180 ? 37.546 -19.210 -51.514 1.00 50.72 180 VAL A C 1
ATOM 1514 O O . VAL A 1 180 ? 37.061 -18.660 -50.524 1.00 50.72 180 VAL A O 1
ATOM 1517 N N . SER A 1 181 ? 38.732 -18.897 -52.035 1.00 48.00 181 SER A N 1
ATOM 1518 C CA . SER A 1 181 ? 39.540 -17.725 -51.711 1.00 48.00 181 SER A CA 1
ATOM 1519 C C . SER A 1 181 ? 38.847 -16.420 -52.129 1.00 48.00 181 SER A C 1
ATOM 1521 O O . SER A 1 181 ? 38.140 -16.367 -53.132 1.00 48.00 181 SER A O 1
ATOM 1523 N N . GLU A 1 182 ? 39.206 -15.368 -51.391 1.00 49.97 182 GLU A N 1
ATOM 1524 C CA . GLU A 1 182 ? 39.388 -13.981 -51.834 1.00 49.97 182 GLU A CA 1
ATOM 1525 C C . GLU A 1 182 ? 38.311 -12.890 -51.656 1.00 49.97 182 GLU A C 1
ATOM 1527 O O . GLU A 1 182 ? 37.136 -13.004 -51.992 1.00 49.97 182 GLU A O 1
ATOM 1532 N N . ASN A 1 183 ? 38.879 -11.752 -51.226 1.00 46.16 183 ASN A N 1
ATOM 1533 C CA . ASN A 1 183 ? 38.490 -10.351 -51.386 1.00 46.16 183 ASN A CA 1
ATOM 1534 C C . ASN A 1 183 ? 37.537 -9.714 -50.365 1.00 46.16 183 ASN A C 1
ATOM 1536 O O . ASN A 1 183 ? 36.332 -9.588 -50.557 1.00 46.16 183 ASN A O 1
ATOM 1540 N N . ALA A 1 184 ? 38.154 -9.153 -49.318 1.00 46.03 184 ALA A N 1
ATOM 1541 C CA . ALA A 1 184 ? 37.597 -8.070 -48.517 1.00 46.03 184 ALA A CA 1
ATOM 1542 C C . ALA A 1 184 ? 38.299 -6.746 -48.879 1.00 46.03 184 ALA A C 1
ATOM 1544 O O . ALA A 1 184 ? 39.433 -6.506 -48.468 1.00 46.03 184 ALA A O 1
ATOM 1545 N N . SER A 1 185 ? 37.622 -5.872 -49.632 1.00 45.50 185 SER A N 1
ATOM 1546 C CA . SER A 1 185 ? 38.029 -4.473 -49.806 1.00 45.50 185 SER A CA 1
ATOM 1547 C C . SER A 1 185 ? 37.484 -3.631 -48.651 1.00 45.50 185 SER A C 1
ATOM 1549 O O . SER A 1 185 ? 36.268 -3.507 -48.483 1.00 45.50 185 SER A O 1
ATOM 1551 N N . SER A 1 186 ? 38.368 -3.031 -47.857 1.00 50.56 186 SER A N 1
ATOM 1552 C CA . SER A 1 186 ? 38.004 -2.063 -46.824 1.00 50.56 186 SER A CA 1
ATOM 1553 C C . SER A 1 186 ? 37.642 -0.719 -47.465 1.00 50.56 186 SER A C 1
ATOM 1555 O O . SER A 1 186 ? 38.449 -0.094 -48.146 1.00 50.56 186 SER A O 1
ATOM 1557 N N . THR A 1 187 ? 36.408 -0.258 -47.258 1.00 49.81 187 THR A N 1
ATOM 1558 C CA . THR A 1 187 ? 35.985 1.107 -47.613 1.00 49.81 187 THR A CA 1
ATOM 1559 C C . THR A 1 187 ? 35.744 1.890 -46.325 1.00 49.81 187 THR A C 1
ATOM 1561 O O . THR A 1 187 ? 35.020 1.433 -45.440 1.00 49.81 187 THR A O 1
ATOM 1564 N N . LEU A 1 188 ? 36.394 3.048 -46.203 1.00 58.12 188 LEU A N 1
ATOM 1565 C CA . LEU A 1 188 ? 36.260 3.986 -45.085 1.00 58.12 188 LEU A CA 1
ATOM 1566 C C . LEU A 1 188 ? 34.800 4.476 -44.955 1.00 58.12 188 LEU A C 1
ATOM 1568 O O . LEU A 1 188 ? 34.181 4.786 -45.976 1.00 58.12 188 LEU A O 1
ATOM 1572 N N . PRO A 1 189 ? 34.225 4.576 -43.740 1.00 59.28 189 PRO A N 1
ATOM 1573 C CA . PRO A 1 189 ? 32.841 5.000 -43.575 1.00 59.28 189 PRO A CA 1
ATOM 1574 C C . PRO A 1 189 ? 32.699 6.522 -43.723 1.00 59.28 189 PRO A C 1
ATOM 1576 O O . PRO A 1 189 ? 33.215 7.297 -42.921 1.00 59.28 189 PRO A O 1
ATOM 1579 N N . VAL A 1 190 ? 31.936 6.937 -44.735 1.00 60.12 190 VAL A N 1
ATOM 1580 C CA . VAL A 1 190 ? 31.349 8.281 -44.855 1.00 60.12 190 VAL A CA 1
ATOM 1581 C C . VAL A 1 190 ? 30.460 8.541 -43.625 1.00 60.12 190 VAL A C 1
ATOM 1583 O O . VAL A 1 190 ? 29.716 7.632 -43.232 1.00 60.12 190 VAL A O 1
ATOM 1586 N N . PRO A 1 191 ? 30.494 9.732 -42.992 1.00 55.75 191 PRO A N 1
ATOM 1587 C CA . PRO A 1 191 ? 29.600 10.037 -41.882 1.00 55.75 191 PRO A CA 1
ATOM 1588 C C . PRO A 1 191 ? 28.152 9.988 -42.374 1.00 55.75 191 PRO A C 1
ATOM 1590 O O . PRO A 1 191 ? 27.711 10.813 -43.171 1.00 55.75 191 PRO A O 1
ATOM 1593 N N . LYS A 1 192 ? 27.410 8.983 -41.910 1.00 57.88 192 LYS A N 1
ATOM 1594 C CA . LYS A 1 192 ? 25.976 8.855 -42.157 1.00 57.88 192 LYS A CA 1
ATOM 1595 C C . LYS A 1 192 ? 25.288 10.017 -41.446 1.00 57.88 192 LYS A C 1
ATOM 1597 O O . LYS A 1 192 ? 25.327 10.089 -40.220 1.00 57.88 192 LYS A O 1
ATOM 1602 N N . THR A 1 193 ? 24.662 10.923 -42.189 1.00 59.25 193 THR A N 1
ATOM 1603 C CA . THR A 1 193 ? 23.694 11.866 -41.622 1.00 59.25 193 THR A CA 1
ATOM 1604 C C . THR A 1 193 ? 22.513 11.054 -41.110 1.00 59.25 193 THR A C 1
ATOM 1606 O O . THR A 1 193 ? 21.671 10.615 -41.888 1.00 59.25 193 THR A O 1
ATOM 1609 N N . ILE A 1 194 ? 22.504 10.776 -39.807 1.00 68.12 194 ILE A N 1
ATOM 1610 C CA . ILE A 1 194 ? 21.409 10.071 -39.143 1.00 68.12 194 ILE A CA 1
ATOM 1611 C C . ILE A 1 194 ? 20.223 11.039 -39.119 1.00 68.12 194 ILE A C 1
ATOM 1613 O O . ILE A 1 194 ? 20.188 11.969 -38.315 1.00 68.12 194 ILE A O 1
ATOM 1617 N N . SER A 1 195 ? 19.286 10.866 -40.050 1.00 71.81 195 SER A N 1
ATOM 1618 C CA . SER A 1 195 ? 17.978 11.508 -39.987 1.00 71.81 195 SER A CA 1
ATOM 1619 C C . SER A 1 195 ? 17.157 10.798 -38.918 1.00 71.81 195 SER A C 1
ATOM 1621 O O . SER A 1 195 ? 16.964 9.587 -38.995 1.00 71.81 195 SER A O 1
ATOM 1623 N N . TYR A 1 196 ? 16.708 11.537 -37.910 1.00 82.19 196 TYR A N 1
ATOM 1624 C CA . TYR A 1 196 ? 15.803 11.007 -36.899 1.00 82.19 196 TYR A CA 1
ATOM 1625 C C . TYR A 1 196 ? 14.374 11.400 -37.263 1.00 82.19 196 TYR A C 1
ATOM 1627 O O . TYR A 1 196 ? 14.094 12.584 -37.453 1.00 82.19 196 TYR A O 1
ATOM 1635 N N . ASP A 1 197 ? 13.483 10.415 -37.325 1.00 88.50 197 ASP A N 1
ATOM 1636 C CA . ASP A 1 197 ? 12.072 10.638 -37.665 1.00 88.50 197 ASP A CA 1
ATOM 1637 C C . ASP A 1 197 ? 11.274 11.191 -36.477 1.00 88.50 197 ASP A C 1
ATOM 1639 O O . ASP A 1 197 ? 10.216 11.788 -36.652 1.00 88.50 197 ASP A O 1
ATOM 1643 N N . THR A 1 198 ? 11.806 11.039 -35.261 1.00 90.81 198 THR A N 1
ATOM 1644 C CA . THR A 1 198 ? 11.180 11.462 -34.004 1.00 90.81 198 THR A CA 1
ATOM 1645 C C . THR A 1 198 ? 12.046 12.466 -33.253 1.00 90.81 198 THR A C 1
ATOM 1647 O O . THR A 1 198 ? 13.274 12.351 -33.244 1.00 90.81 198 THR A O 1
ATOM 1650 N N . SER A 1 199 ? 11.406 13.390 -32.540 1.00 91.81 199 SER A N 1
ATOM 1651 C CA . SER A 1 199 ? 12.053 14.353 -31.653 1.00 91.81 199 SER A CA 1
ATOM 1652 C C . SER A 1 199 ? 11.523 14.253 -30.222 1.00 91.81 199 SER A C 1
ATOM 1654 O O . SER A 1 199 ? 10.320 14.160 -29.984 1.00 91.81 199 SER A O 1
ATOM 1656 N N . ARG A 1 200 ? 12.423 14.273 -29.238 1.00 94.75 200 ARG A N 1
ATOM 1657 C CA . ARG A 1 200 ? 12.076 14.322 -27.813 1.00 94.75 200 ARG A CA 1
ATOM 1658 C C . ARG A 1 200 ? 12.181 15.755 -27.303 1.00 94.75 200 ARG A C 1
ATOM 1660 O O . ARG A 1 200 ? 13.285 16.283 -27.171 1.00 94.75 200 ARG A O 1
ATOM 1667 N N . LEU A 1 201 ? 11.051 16.357 -26.955 1.00 93.94 201 LEU A N 1
ATOM 1668 C CA . LEU A 1 201 ? 10.993 17.726 -26.450 1.00 93.94 201 LEU A CA 1
ATOM 1669 C C . LEU A 1 201 ? 10.743 17.741 -24.941 1.00 93.94 201 LEU A C 1
ATOM 1671 O O . LEU A 1 201 ? 9.846 17.063 -24.439 1.00 93.94 201 LEU A O 1
ATOM 1675 N N . GLN A 1 202 ? 11.540 18.530 -24.220 1.00 93.88 202 GLN A N 1
ATOM 1676 C CA . GLN A 1 202 ? 11.303 18.882 -22.821 1.00 93.88 202 GLN A CA 1
ATOM 1677 C C . GLN A 1 202 ? 10.888 20.350 -22.743 1.00 93.88 202 GLN A C 1
ATOM 1679 O O . GLN A 1 202 ? 11.689 21.231 -23.047 1.00 93.88 202 GLN A O 1
ATOM 1684 N N . ILE A 1 203 ? 9.663 20.610 -22.302 1.00 92.44 203 ILE A N 1
ATOM 1685 C CA . ILE A 1 203 ? 9.067 21.945 -22.282 1.00 92.44 203 ILE A CA 1
ATOM 1686 C C . ILE A 1 203 ? 8.901 22.412 -20.837 1.00 92.44 203 ILE A C 1
ATOM 1688 O O . ILE A 1 203 ? 8.369 21.699 -19.984 1.00 92.44 203 ILE A O 1
ATOM 1692 N N . ARG A 1 204 ? 9.428 23.605 -20.550 1.00 91.19 204 ARG A N 1
ATOM 1693 C CA . ARG A 1 204 ? 9.406 24.245 -19.229 1.00 91.19 204 ARG A CA 1
ATOM 1694 C C . ARG A 1 204 ? 8.576 25.516 -19.299 1.00 91.19 204 ARG A C 1
ATOM 1696 O O . ARG A 1 204 ? 8.900 26.388 -20.089 1.00 91.19 204 ARG A O 1
ATOM 1703 N N . VAL A 1 205 ? 7.542 25.639 -18.479 1.00 88.31 205 VAL A N 1
ATOM 1704 C CA . VAL A 1 205 ? 6.669 26.822 -18.465 1.00 88.31 205 VAL A CA 1
ATOM 1705 C C . VAL A 1 205 ? 7.297 27.911 -17.587 1.00 88.31 205 VAL A C 1
ATOM 1707 O O . VAL A 1 205 ? 7.642 27.641 -16.439 1.00 88.31 205 VAL A O 1
ATOM 1710 N N . GLU A 1 206 ? 7.470 29.129 -18.111 1.00 80.06 206 GLU A N 1
ATOM 1711 C CA . GLU A 1 206 ? 8.024 30.274 -17.360 1.00 80.06 206 GLU A CA 1
ATOM 1712 C C . GLU A 1 206 ? 6.994 30.950 -16.440 1.00 80.06 206 GLU A C 1
ATOM 1714 O O . GLU A 1 206 ? 7.356 31.556 -15.430 1.00 80.06 206 GLU A O 1
ATOM 1719 N N . ALA A 1 207 ? 5.705 30.843 -16.766 1.00 63.00 207 ALA A N 1
ATOM 1720 C CA . ALA A 1 207 ? 4.634 31.552 -16.079 1.00 63.00 207 ALA A CA 1
ATOM 1721 C C . ALA A 1 207 ? 4.284 30.915 -14.721 1.00 63.00 207 ALA A C 1
ATOM 1723 O O . ALA A 1 207 ? 3.365 30.106 -14.648 1.00 63.00 207 ALA A O 1
ATOM 1724 N N . GLY A 1 208 ? 5.018 31.285 -13.660 1.00 55.34 208 GLY A N 1
ATOM 1725 C CA . GLY A 1 208 ? 4.602 31.366 -12.239 1.00 55.34 208 GLY A CA 1
ATOM 1726 C C . GLY A 1 208 ? 4.006 30.135 -11.531 1.00 55.34 208 GLY A C 1
ATOM 1727 O O . GLY A 1 208 ? 3.850 30.138 -10.311 1.00 55.34 208 GLY A O 1
ATOM 1728 N N . THR A 1 209 ? 3.693 29.072 -12.253 1.00 55.62 209 THR A N 1
ATOM 1729 C CA . THR A 1 209 ? 2.986 27.892 -11.777 1.00 55.62 209 THR A CA 1
ATOM 1730 C C . THR A 1 209 ? 4.020 26.795 -11.594 1.00 55.62 209 THR A C 1
ATOM 1732 O O . THR A 1 209 ? 4.848 26.570 -12.474 1.00 55.62 209 THR A O 1
ATOM 1735 N N . ARG A 1 210 ? 3.999 26.106 -10.446 1.00 58.12 210 ARG A N 1
ATOM 1736 C CA . ARG A 1 210 ? 4.860 24.944 -10.152 1.00 58.12 210 ARG A CA 1
ATOM 1737 C C . ARG A 1 210 ? 4.470 23.741 -11.028 1.00 58.12 210 ARG A C 1
ATOM 1739 O O . ARG A 1 210 ? 4.031 22.718 -10.515 1.00 58.12 210 ARG A O 1
ATOM 1746 N N . CYS A 1 211 ? 4.578 23.874 -12.346 1.00 66.50 211 CYS A N 1
ATOM 1747 C CA . CYS A 1 211 ? 4.333 22.799 -13.292 1.00 66.50 211 CYS A CA 1
ATOM 1748 C C . CYS A 1 211 ? 5.628 21.999 -13.489 1.00 66.50 211 CYS A C 1
ATOM 1750 O O . CYS A 1 211 ? 6.712 22.564 -13.662 1.00 66.50 211 CYS A O 1
ATOM 1752 N N . SER A 1 212 ? 5.522 20.673 -13.410 1.00 80.38 212 SER A N 1
ATOM 1753 C CA . SER A 1 212 ? 6.630 19.767 -13.720 1.00 80.38 212 SER A CA 1
ATOM 1754 C C . SER A 1 212 ? 7.003 19.906 -15.204 1.00 80.38 212 SER A C 1
ATOM 1756 O O . SER A 1 212 ? 6.105 20.093 -16.025 1.00 80.38 212 SER A O 1
ATOM 1758 N N . PRO A 1 213 ? 8.290 19.821 -15.593 1.00 87.19 213 PRO A N 1
ATOM 1759 C CA . PRO A 1 213 ? 8.677 19.871 -16.999 1.00 87.19 213 PRO A CA 1
ATOM 1760 C C . PRO A 1 213 ? 7.973 18.776 -17.808 1.00 87.19 213 PRO A C 1
ATOM 1762 O O . PRO A 1 213 ? 8.082 17.589 -17.495 1.00 87.19 213 PRO A O 1
ATOM 1765 N N . ILE A 1 214 ? 7.296 19.185 -18.877 1.00 89.81 214 ILE A N 1
ATOM 1766 C CA . ILE A 1 214 ? 6.524 18.300 -19.746 1.00 89.81 214 ILE A CA 1
ATOM 1767 C C . ILE A 1 214 ? 7.491 17.677 -20.748 1.00 89.81 214 ILE A C 1
ATOM 1769 O O . ILE A 1 214 ? 8.171 18.385 -21.490 1.00 89.81 214 ILE A O 1
ATOM 1773 N N . VAL A 1 215 ? 7.593 16.349 -20.759 1.00 92.94 215 VAL A N 1
ATOM 1774 C CA . VAL A 1 215 ? 8.472 15.613 -21.677 1.00 92.94 215 VAL A CA 1
ATOM 1775 C C . VAL A 1 215 ? 7.620 14.757 -22.594 1.00 92.94 215 VAL A C 1
ATOM 1777 O O . VAL A 1 215 ? 6.923 13.856 -22.129 1.00 92.94 215 VAL A O 1
ATOM 1780 N N . ARG A 1 216 ? 7.695 15.015 -23.900 1.00 93.00 216 ARG A N 1
ATOM 1781 C CA . ARG A 1 216 ? 6.930 14.291 -24.922 1.00 93.00 216 ARG A CA 1
ATOM 1782 C C . ARG A 1 216 ? 7.800 13.984 -26.137 1.00 93.00 216 ARG A C 1
ATOM 1784 O O . ARG A 1 216 ? 8.849 14.597 -26.345 1.00 93.00 216 ARG A O 1
ATOM 1791 N N . VAL A 1 217 ? 7.373 12.987 -26.902 1.00 94.50 217 VAL A N 1
ATOM 1792 C CA . VAL A 1 217 ? 8.005 12.585 -28.159 1.00 94.50 217 VAL A CA 1
ATOM 1793 C C . VAL A 1 217 ? 7.042 12.936 -29.284 1.00 94.50 217 VAL A C 1
ATOM 1795 O O . VAL A 1 217 ? 5.877 12.555 -29.220 1.00 94.50 217 VAL A O 1
ATOM 1798 N N . PHE A 1 218 ? 7.538 13.673 -30.269 1.00 94.19 218 PHE A N 1
ATOM 1799 C CA . PHE A 1 218 ? 6.795 14.171 -31.424 1.00 94.19 218 PHE A CA 1
ATOM 1800 C C . PHE A 1 218 ? 7.448 13.686 -32.719 1.00 94.19 218 PHE A C 1
ATOM 1802 O O . PHE A 1 218 ? 8.625 13.308 -32.725 1.00 94.19 218 PHE A O 1
ATOM 1809 N N . SER A 1 219 ? 6.699 13.701 -33.817 1.00 94.56 219 SER A N 1
ATOM 1810 C CA . SER A 1 219 ? 7.243 13.443 -35.149 1.00 94.56 219 SER A CA 1
ATOM 1811 C C . SER A 1 219 ? 8.110 14.617 -35.608 1.00 94.56 219 SER A C 1
ATOM 1813 O O . SER A 1 219 ? 7.900 15.760 -35.212 1.00 94.56 219 SER A O 1
ATOM 1815 N N . SER A 1 220 ? 9.106 14.357 -36.451 1.00 92.06 220 SER A N 1
ATOM 1816 C CA . SER A 1 220 ? 9.962 15.401 -37.037 1.00 92.06 220 SER A CA 1
ATOM 1817 C C . SER A 1 220 ? 9.205 16.363 -37.967 1.00 92.06 220 SER A C 1
ATOM 1819 O O . SER A 1 220 ? 9.657 17.492 -38.175 1.00 92.06 220 SER A O 1
ATOM 1821 N N . GLU A 1 221 ? 8.053 15.931 -38.484 1.00 92.50 221 GLU A N 1
ATOM 1822 C CA . GLU A 1 221 ? 7.164 16.692 -39.373 1.00 92.50 221 GLU A CA 1
ATOM 1823 C C . GLU A 1 221 ? 6.103 17.504 -38.614 1.00 92.50 221 GLU A C 1
ATOM 1825 O O . GLU A 1 221 ? 5.396 18.307 -39.220 1.00 92.50 221 GLU A O 1
ATOM 1830 N N . ASP A 1 222 ? 6.004 17.339 -37.291 1.00 94.06 222 ASP A N 1
ATOM 1831 C CA . ASP A 1 222 ? 5.044 18.088 -36.482 1.00 94.06 222 ASP A CA 1
ATOM 1832 C C . ASP A 1 222 ? 5.421 19.577 -36.431 1.00 94.06 222 ASP A C 1
ATOM 1834 O O . ASP A 1 222 ? 6.601 19.950 -36.413 1.00 94.06 222 ASP A O 1
ATOM 1838 N N . THR A 1 223 ? 4.410 20.446 -36.384 1.00 94.06 223 THR A N 1
ATOM 1839 C CA . THR A 1 223 ? 4.590 21.898 -36.251 1.00 94.06 223 THR A CA 1
ATOM 1840 C C . THR A 1 223 ? 4.638 22.323 -34.785 1.00 94.06 223 THR A C 1
ATOM 1842 O O . THR A 1 223 ? 4.039 21.696 -33.904 1.00 94.06 223 THR A O 1
ATOM 1845 N N . LEU A 1 224 ? 5.321 23.435 -34.495 1.00 92.12 224 LEU A N 1
ATOM 1846 C CA . LEU A 1 224 ? 5.345 24.001 -33.139 1.00 92.12 224 LEU A CA 1
ATOM 1847 C C . LEU A 1 224 ? 3.946 24.410 -32.648 1.00 92.12 224 LEU A C 1
ATOM 1849 O O . LEU A 1 224 ? 3.656 24.289 -31.457 1.00 92.12 224 LEU A O 1
ATOM 1853 N N . ARG A 1 225 ? 3.059 24.829 -33.558 1.00 92.00 225 ARG A N 1
ATOM 1854 C CA . ARG A 1 225 ? 1.652 25.129 -33.265 1.00 92.00 225 ARG A CA 1
ATOM 1855 C C . ARG A 1 225 ? 0.894 23.908 -32.736 1.00 92.00 225 ARG A C 1
ATOM 1857 O O . ARG A 1 225 ? 0.183 24.015 -31.736 1.00 92.00 225 ARG A O 1
ATOM 1864 N N . LEU A 1 226 ? 1.084 22.741 -33.357 1.00 92.75 226 LEU A N 1
ATOM 1865 C CA . LEU A 1 226 ? 0.487 21.482 -32.896 1.00 92.75 226 LEU A CA 1
ATOM 1866 C C . LEU A 1 226 ? 0.990 21.110 -31.493 1.00 92.75 226 LEU A C 1
ATOM 1868 O O . LEU A 1 226 ? 0.219 20.682 -30.634 1.00 92.75 226 LEU A O 1
ATOM 1872 N N . ILE A 1 227 ? 2.281 21.321 -31.232 1.00 92.31 227 ILE A N 1
ATOM 1873 C CA . ILE A 1 227 ? 2.880 21.078 -29.915 1.00 92.31 227 ILE A CA 1
ATOM 1874 C C . ILE A 1 227 ? 2.276 22.003 -28.854 1.00 92.31 227 ILE A C 1
ATOM 1876 O O . ILE A 1 227 ? 1.945 21.538 -27.764 1.00 92.31 227 ILE A O 1
ATOM 1880 N N . ALA A 1 228 ? 2.077 23.285 -29.172 1.00 90.50 228 ALA A N 1
ATOM 1881 C CA . ALA A 1 228 ? 1.418 24.230 -28.275 1.00 90.50 228 ALA A CA 1
ATOM 1882 C C . ALA A 1 228 ? -0.018 23.789 -27.938 1.00 90.50 228 ALA A C 1
ATOM 1884 O O . ALA A 1 228 ? -0.407 23.811 -26.771 1.00 90.50 228 ALA A O 1
ATOM 1885 N N . GLN A 1 229 ? -0.779 23.303 -28.925 1.00 91.50 229 GLN A N 1
ATOM 1886 C CA . GLN A 1 229 ? -2.129 22.769 -28.711 1.00 91.50 229 GLN A CA 1
ATOM 1887 C C . GLN A 1 229 ? -2.133 21.519 -27.817 1.00 91.50 229 GLN A C 1
ATOM 1889 O O . GLN A 1 229 ? -2.961 21.411 -26.915 1.00 91.50 229 GLN A O 1
ATOM 1894 N N . ASN A 1 230 ? -1.189 20.596 -28.025 1.00 91.25 230 ASN A N 1
ATOM 1895 C CA . ASN A 1 230 ? -1.066 19.378 -27.217 1.00 91.25 230 ASN A CA 1
ATOM 1896 C C . ASN A 1 230 ? -0.698 19.664 -25.753 1.00 91.25 230 ASN A C 1
ATOM 1898 O O . ASN A 1 230 ? -1.030 18.882 -24.866 1.00 91.25 230 ASN A O 1
ATOM 1902 N N . ILE A 1 231 ? -0.006 20.776 -25.500 1.00 89.00 231 ILE A N 1
ATOM 1903 C CA . ILE A 1 231 ? 0.503 21.153 -24.175 1.00 89.00 231 ILE A CA 1
ATOM 1904 C C . ILE A 1 231 ? -0.423 22.132 -23.454 1.00 89.00 231 ILE A C 1
ATOM 1906 O O . ILE A 1 231 ? -0.375 22.219 -22.228 1.00 89.00 231 ILE A O 1
ATOM 1910 N N . PHE A 1 232 ? -1.319 22.806 -24.178 1.00 88.25 232 PHE A N 1
ATOM 1911 C CA . PHE A 1 232 ? -2.357 23.677 -23.631 1.00 88.25 232 PHE A CA 1
ATOM 1912 C C . PHE A 1 232 ? -3.063 23.133 -22.370 1.00 88.25 232 PHE A C 1
ATOM 1914 O O . PHE A 1 232 ? -3.103 23.871 -21.384 1.00 88.25 232 PHE A O 1
ATOM 1921 N N . PRO A 1 233 ? -3.558 21.874 -22.315 1.00 84.50 233 PRO A N 1
ATOM 1922 C CA . PRO A 1 233 ? -4.253 21.370 -21.125 1.00 84.50 233 PRO A CA 1
ATOM 1923 C C . PRO A 1 233 ? -3.357 21.258 -19.881 1.00 84.50 233 PRO A C 1
ATOM 1925 O O . PRO A 1 233 ? -3.850 21.368 -18.764 1.00 84.50 233 PRO A O 1
ATOM 1928 N N . GLU A 1 234 ? -2.052 21.041 -20.058 1.00 84.19 234 GLU A N 1
ATOM 1929 C CA . GLU A 1 234 ? -1.092 20.875 -18.957 1.00 84.19 234 GLU A CA 1
ATOM 1930 C C . GLU A 1 234 ? -0.415 22.207 -18.576 1.00 84.19 234 GLU A C 1
ATOM 1932 O O . GLU A 1 234 ? -0.065 22.430 -17.418 1.00 84.19 234 GLU A O 1
ATOM 1937 N N . SER A 1 235 ? -0.226 23.106 -19.548 1.00 81.00 235 SER A N 1
ATOM 1938 C CA . SER A 1 235 ? 0.481 24.377 -19.368 1.00 81.00 235 SER A CA 1
ATOM 1939 C C . SER A 1 235 ? -0.433 25.570 -19.094 1.00 81.00 235 SER A C 1
ATOM 1941 O O . SER A 1 235 ? 0.058 26.571 -18.576 1.00 81.00 235 SER A O 1
ATOM 1943 N N . GLY A 1 236 ? -1.705 25.528 -19.498 1.00 81.19 236 GLY A N 1
ATOM 1944 C CA . GLY A 1 236 ? -2.638 26.656 -19.383 1.00 81.19 236 GLY A CA 1
ATOM 1945 C C . GLY A 1 236 ? -2.308 27.881 -20.254 1.00 81.19 236 GLY A C 1
ATOM 1946 O O . GLY A 1 236 ? -2.959 28.911 -20.111 1.00 81.19 236 GLY A O 1
ATOM 1947 N N . VAL A 1 237 ? -1.311 27.795 -21.146 1.00 82.25 237 VAL A N 1
ATOM 1948 C CA . VAL A 1 237 ? -0.894 28.881 -22.054 1.00 82.25 237 VAL A CA 1
ATOM 1949 C C . VAL A 1 237 ? -1.507 28.657 -23.427 1.00 82.25 237 VAL A C 1
ATOM 1951 O O . VAL A 1 237 ? -1.178 27.665 -24.075 1.00 82.25 237 VAL A O 1
ATOM 1954 N N . SER A 1 238 ? -2.367 29.577 -23.868 1.00 84.38 238 SER A N 1
ATOM 1955 C CA . SER A 1 238 ? -3.051 29.505 -25.164 1.00 84.38 238 SER A CA 1
ATOM 1956 C C . SER A 1 238 ? -2.075 29.312 -26.332 1.00 84.38 238 SER A C 1
ATOM 1958 O O . SER A 1 238 ? -1.025 29.956 -26.364 1.00 84.38 238 SER A O 1
ATOM 1960 N N . PRO A 1 239 ? -2.421 28.473 -27.327 1.00 82.12 239 PRO A N 1
ATOM 1961 C CA . PRO A 1 239 ? -1.520 28.153 -28.433 1.00 82.12 239 PRO A CA 1
ATOM 1962 C C . PRO A 1 239 ? -1.168 29.369 -29.302 1.00 82.12 239 PRO A C 1
ATOM 1964 O O . PRO A 1 239 ? -0.075 29.411 -29.856 1.00 82.12 239 PRO A O 1
ATOM 1967 N N . ASP A 1 240 ? -2.052 30.369 -29.385 1.00 83.12 240 ASP A N 1
ATOM 1968 C CA . ASP A 1 240 ? -1.832 31.585 -30.182 1.00 83.12 240 ASP A CA 1
ATOM 1969 C C . ASP A 1 240 ? -0.930 32.622 -29.490 1.00 83.12 240 ASP A C 1
ATOM 1971 O O . ASP A 1 240 ? -0.363 33.484 -30.155 1.00 83.12 240 ASP A O 1
ATOM 1975 N N . THR A 1 241 ? -0.771 32.547 -28.163 1.00 85.50 241 THR A N 1
ATOM 1976 C CA . THR A 1 241 ? 0.088 33.464 -27.386 1.00 85.50 241 THR A CA 1
ATOM 1977 C C . THR A 1 241 ? 1.373 32.802 -26.886 1.00 85.50 241 THR A C 1
ATOM 1979 O O . THR A 1 241 ? 2.142 33.411 -26.135 1.00 85.50 241 THR A O 1
ATOM 1982 N N . ALA A 1 242 ? 1.614 31.556 -27.299 1.00 87.31 242 ALA A N 1
ATOM 1983 C CA . ALA A 1 242 ? 2.766 30.759 -26.917 1.00 87.31 242 ALA A CA 1
ATOM 1984 C C . ALA A 1 242 ? 4.046 31.240 -27.619 1.00 87.31 242 ALA A C 1
ATOM 1986 O O . ALA A 1 242 ? 4.127 31.283 -28.845 1.00 87.31 242 ALA A O 1
ATOM 1987 N N . ILE A 1 243 ? 5.081 31.536 -26.832 1.00 91.81 243 ILE A N 1
ATOM 1988 C CA . ILE A 1 243 ? 6.429 31.849 -27.319 1.00 91.81 243 ILE A CA 1
ATOM 1989 C C . ILE A 1 243 ? 7.381 30.771 -26.802 1.00 91.81 243 ILE A C 1
ATOM 1991 O O . ILE A 1 243 ? 7.525 30.592 -25.591 1.00 91.81 243 ILE A O 1
ATOM 1995 N N . PHE A 1 244 ? 8.057 30.063 -27.707 1.00 92.94 244 PHE A N 1
ATOM 1996 C CA . PHE A 1 244 ? 9.046 29.049 -27.337 1.00 92.94 244 PHE A CA 1
ATOM 1997 C C . PHE A 1 244 ? 10.458 29.624 -27.395 1.00 92.94 244 PHE A C 1
ATOM 1999 O O . PHE A 1 244 ? 10.867 30.193 -28.400 1.00 92.94 244 PHE A O 1
ATOM 2006 N N . VAL A 1 245 ? 11.242 29.425 -26.343 1.00 93.38 245 VAL A N 1
ATOM 2007 C CA . VAL A 1 245 ? 12.616 29.920 -26.233 1.00 93.38 245 VAL A CA 1
ATOM 2008 C C . VAL A 1 245 ? 13.567 28.747 -26.028 1.00 93.38 245 VAL A C 1
ATOM 2010 O O . VAL A 1 245 ? 13.450 27.995 -25.063 1.00 93.38 245 VAL A O 1
ATOM 2013 N N . SER A 1 246 ? 14.526 28.578 -26.936 1.00 93.38 246 SER A N 1
ATOM 2014 C CA . SER A 1 246 ? 15.642 27.647 -26.755 1.00 93.38 246 SER A CA 1
ATOM 2015 C C . SER A 1 246 ? 16.754 28.308 -25.945 1.00 93.38 246 SER A C 1
ATOM 2017 O O . SER A 1 246 ? 17.004 29.504 -26.079 1.00 93.38 246 SER A O 1
ATOM 2019 N N . THR A 1 247 ? 17.446 27.539 -25.105 1.00 88.44 247 THR A N 1
ATOM 2020 C CA . THR A 1 247 ? 18.553 28.051 -24.283 1.00 88.44 247 THR A CA 1
ATOM 2021 C C . THR A 1 247 ? 19.894 28.061 -25.013 1.00 88.44 247 THR A C 1
ATOM 2023 O O . THR A 1 247 ? 20.715 28.934 -24.743 1.00 88.44 247 THR A O 1
ATOM 2026 N N . PHE A 1 248 ? 20.137 27.097 -25.909 1.00 85.56 248 PHE A N 1
ATOM 2027 C CA . PHE A 1 248 ? 21.426 26.909 -26.584 1.00 85.56 248 PHE A CA 1
ATOM 2028 C C . PHE A 1 248 ? 21.232 26.295 -27.980 1.00 85.56 248 PHE A C 1
ATOM 2030 O O . PHE A 1 248 ? 20.896 25.116 -28.069 1.00 85.56 248 PHE A O 1
ATOM 2037 N N . PRO A 1 249 ? 21.484 27.042 -29.067 1.00 87.88 249 PRO A N 1
ATOM 2038 C CA . PRO A 1 249 ? 21.667 28.494 -29.111 1.00 87.88 249 PRO A CA 1
ATOM 2039 C C . PRO A 1 249 ? 20.399 29.227 -28.652 1.00 87.88 249 PRO A C 1
ATOM 2041 O O . PRO A 1 249 ? 19.289 28.752 -28.886 1.00 87.88 249 PRO A O 1
ATOM 2044 N N . LYS A 1 250 ? 20.556 30.393 -28.011 1.00 90.69 250 LYS A N 1
ATOM 2045 C CA . LYS A 1 250 ? 19.402 31.203 -27.606 1.00 90.69 250 LYS A CA 1
ATOM 2046 C C . LYS A 1 250 ? 18.634 31.663 -28.843 1.00 90.69 250 LYS A C 1
ATOM 2048 O O . LYS A 1 250 ? 19.155 32.457 -29.622 1.00 90.69 250 LYS A O 1
ATOM 2053 N N . LYS A 1 251 ? 17.428 31.130 -29.029 1.00 92.06 251 LYS A N 1
ATOM 2054 C CA . LYS A 1 251 ? 16.523 31.451 -30.139 1.00 92.06 251 LYS A CA 1
ATOM 2055 C C . LYS A 1 251 ? 15.099 31.510 -29.618 1.00 92.06 251 LYS A C 1
ATOM 2057 O O . LYS A 1 251 ? 14.704 30.646 -28.839 1.00 92.06 251 LYS A O 1
ATOM 2062 N N . GLU A 1 252 ? 14.350 32.506 -30.065 1.00 92.50 252 GLU A N 1
ATOM 2063 C CA . GLU A 1 252 ? 12.940 32.683 -29.730 1.00 92.50 252 GLU A CA 1
ATOM 2064 C C . GLU A 1 252 ? 12.093 32.370 -30.969 1.00 92.50 252 GLU A C 1
ATOM 2066 O O . GLU A 1 252 ? 12.391 32.830 -32.072 1.00 92.50 252 GLU A O 1
ATOM 2071 N N . TYR A 1 253 ? 11.062 31.551 -30.790 1.00 92.62 253 TYR A N 1
ATOM 2072 C CA . TYR A 1 253 ? 10.122 31.131 -31.820 1.00 92.62 253 TYR A CA 1
ATOM 2073 C C . TYR A 1 253 ? 8.749 31.719 -31.477 1.00 92.62 253 TYR A C 1
ATOM 2075 O O . TYR A 1 253 ? 8.147 31.354 -30.466 1.00 92.62 253 TYR A O 1
ATOM 2083 N N . SER A 1 254 ? 8.284 32.646 -32.312 1.00 89.75 254 SER A N 1
ATOM 2084 C CA . SER A 1 254 ? 7.002 33.349 -32.189 1.00 89.75 254 SER A CA 1
ATOM 2085 C C . SER A 1 254 ? 6.383 33.550 -33.579 1.00 89.75 254 SER A C 1
ATOM 2087 O O . SER A 1 254 ? 7.113 33.515 -34.576 1.00 89.75 254 SER A O 1
ATOM 2089 N N . GLY A 1 255 ? 5.060 33.740 -33.647 1.00 86.88 255 GLY A N 1
ATOM 2090 C CA . GLY A 1 255 ? 4.319 34.039 -34.881 1.00 86.88 255 GLY A CA 1
ATOM 2091 C C . GLY A 1 255 ? 4.566 33.013 -35.990 1.00 86.88 255 GLY A C 1
ATOM 2092 O O . GLY A 1 255 ? 4.332 31.824 -35.796 1.00 86.88 255 GLY A O 1
ATOM 2093 N N . ASP A 1 256 ? 5.119 33.465 -37.118 1.00 85.31 256 ASP A N 1
ATOM 2094 C CA . ASP A 1 256 ? 5.383 32.665 -38.329 1.00 85.31 256 ASP A CA 1
ATOM 2095 C C . ASP A 1 256 ? 6.316 31.459 -38.104 1.00 85.31 256 ASP A C 1
ATOM 2097 O O . ASP A 1 256 ? 6.367 30.525 -38.904 1.00 85.31 256 ASP A O 1
ATOM 2101 N N . CYS A 1 257 ? 7.103 31.461 -37.023 1.00 86.62 257 CYS A N 1
ATOM 2102 C CA . CYS A 1 257 ? 7.935 30.314 -36.662 1.00 86.62 257 CYS A CA 1
ATOM 2103 C C . CYS A 1 257 ? 7.121 29.146 -36.087 1.00 86.62 257 CYS A C 1
ATOM 2105 O O . CYS A 1 257 ? 7.631 28.029 -36.066 1.00 86.62 257 CYS A O 1
ATOM 2107 N N . LEU A 1 258 ? 5.891 29.383 -35.619 1.00 88.38 258 LEU A N 1
ATOM 2108 C CA . LEU A 1 258 ? 5.030 28.346 -35.047 1.00 88.38 258 LEU A CA 1
ATOM 2109 C C . LEU A 1 258 ? 4.476 27.391 -36.113 1.00 88.38 258 LEU A C 1
ATOM 2111 O O . LEU A 1 258 ? 4.215 26.224 -35.812 1.00 88.38 258 LEU A O 1
ATOM 2115 N N . ASP A 1 259 ? 4.358 27.863 -37.353 1.00 91.81 259 ASP A N 1
ATOM 2116 C CA . ASP A 1 259 ? 3.843 27.081 -38.481 1.00 91.81 259 ASP A CA 1
ATOM 2117 C C . ASP A 1 259 ? 4.926 26.221 -39.159 1.00 91.81 259 ASP A C 1
ATOM 2119 O O . ASP A 1 259 ? 4.623 25.400 -40.022 1.00 91.81 259 ASP A O 1
ATOM 2123 N N . LYS A 1 260 ? 6.192 26.364 -38.745 1.00 93.31 260 LYS A N 1
ATOM 2124 C CA . LYS A 1 260 ? 7.320 25.574 -39.256 1.00 93.31 260 LYS A CA 1
ATOM 2125 C C . LYS A 1 260 ? 7.431 24.227 -38.547 1.00 93.31 260 LYS A C 1
ATOM 2127 O O . LYS A 1 260 ? 7.077 24.085 -37.371 1.00 93.31 260 LYS A O 1
ATOM 2132 N N . THR A 1 261 ? 7.972 23.241 -39.258 1.00 94.81 261 THR A N 1
ATOM 2133 C CA . THR A 1 261 ? 8.195 21.890 -38.725 1.00 94.81 261 THR A CA 1
ATOM 2134 C C . THR A 1 261 ? 9.406 21.832 -37.788 1.00 94.81 261 THR A C 1
ATOM 2136 O O . THR A 1 261 ? 10.347 22.629 -37.883 1.00 94.81 261 THR A O 1
ATOM 2139 N N . LEU A 1 262 ? 9.438 20.849 -36.885 1.00 92.50 262 LEU A N 1
ATOM 2140 C CA . LEU A 1 262 ? 10.574 20.635 -35.973 1.00 92.50 262 LEU A CA 1
ATOM 2141 C C . LEU A 1 262 ? 11.896 20.380 -36.706 1.00 92.50 262 LEU A C 1
ATOM 2143 O O . LEU A 1 262 ? 12.966 20.756 -36.213 1.00 92.50 262 LEU A O 1
ATOM 2147 N N . LYS A 1 263 ? 11.823 19.758 -37.886 1.00 91.62 263 LYS A N 1
ATOM 2148 C CA . LYS A 1 263 ? 12.970 19.509 -38.761 1.00 91.62 263 LYS A CA 1
ATOM 2149 C C . LYS A 1 263 ? 13.542 20.802 -39.344 1.00 91.62 263 LYS A C 1
ATOM 2151 O O . LYS A 1 263 ? 14.759 20.979 -39.322 1.00 91.62 263 LYS A O 1
ATOM 2156 N N . GLU A 1 264 ? 12.690 21.720 -39.799 1.00 91.62 264 GLU A N 1
ATOM 2157 C CA . GLU A 1 264 ? 13.107 23.037 -40.310 1.00 91.62 264 GLU A CA 1
ATOM 2158 C C . GLU A 1 264 ? 13.760 23.901 -39.230 1.00 91.62 264 GLU A C 1
ATOM 2160 O O . GLU A 1 264 ? 14.726 24.618 -39.491 1.00 91.62 264 GLU A O 1
ATOM 2165 N N . LEU A 1 265 ? 13.263 23.797 -37.996 1.00 90.19 265 LEU A N 1
ATOM 2166 C CA . LEU A 1 265 ? 13.779 24.540 -36.847 1.00 90.19 265 LEU A CA 1
ATOM 2167 C C . LEU A 1 265 ? 14.977 23.864 -36.160 1.00 90.19 265 LEU A C 1
ATOM 2169 O O . LEU A 1 265 ? 15.505 24.409 -35.191 1.00 90.19 265 LEU A O 1
ATOM 2173 N N . GLN A 1 266 ? 15.432 22.712 -36.666 1.00 90.56 266 GLN A N 1
ATOM 2174 C CA . GLN A 1 266 ? 16.555 21.935 -36.123 1.00 90.56 266 GLN A CA 1
ATOM 2175 C C . GLN A 1 266 ? 16.367 21.537 -34.645 1.00 90.56 266 GLN A C 1
ATOM 2177 O O . GLN A 1 266 ? 17.315 21.529 -33.861 1.00 90.56 266 GLN A O 1
ATOM 2182 N N . LEU A 1 267 ? 15.138 21.185 -34.252 1.00 91.44 267 LEU A N 1
ATOM 2183 C CA . LEU A 1 267 ? 14.788 20.754 -32.887 1.00 91.44 267 LEU A CA 1
ATOM 2184 C C . LEU A 1 267 ? 14.862 19.222 -32.692 1.00 91.44 267 LEU A C 1
ATOM 2186 O O . LEU A 1 267 ? 14.498 18.691 -31.642 1.00 91.44 267 LEU A O 1
ATOM 2190 N N . VAL A 1 268 ? 15.361 18.513 -33.705 1.00 91.75 268 VAL A N 1
ATOM 2191 C CA . VAL A 1 268 ? 15.536 17.054 -33.784 1.00 91.75 268 VAL A CA 1
ATOM 2192 C C . VAL A 1 268 ? 17.010 16.707 -33.499 1.00 91.75 268 VAL A C 1
ATOM 2194 O O . VAL A 1 268 ? 17.883 17.413 -34.005 1.00 91.75 268 VAL A O 1
ATOM 2197 N N . PRO A 1 269 ? 17.353 15.634 -32.750 1.00 91.19 269 PRO A N 1
ATOM 2198 C CA . PRO A 1 269 ? 16.489 14.592 -32.172 1.00 91.19 269 PRO A CA 1
ATOM 2199 C C . PRO A 1 269 ? 15.967 14.894 -30.765 1.00 91.19 269 PRO A C 1
ATOM 2201 O O . PRO A 1 269 ? 15.054 14.222 -30.290 1.00 91.19 269 PRO A O 1
ATOM 2204 N N . SER A 1 270 ? 16.538 15.873 -30.067 1.00 91.75 270 SER A N 1
ATOM 2205 C CA . SER A 1 270 ? 16.081 16.247 -28.731 1.00 91.75 270 SER A CA 1
ATOM 2206 C C . SER A 1 270 ? 16.352 17.709 -28.440 1.00 91.75 270 SER A C 1
ATOM 2208 O O . SER A 1 270 ? 17.458 18.183 -28.700 1.00 91.75 270 SER A O 1
ATOM 2210 N N . CYS A 1 271 ? 15.392 18.396 -27.828 1.00 91.81 271 CYS A N 1
ATOM 2211 C CA . CYS A 1 271 ? 15.554 19.796 -27.460 1.00 91.81 271 CYS A CA 1
ATOM 2212 C C . CYS A 1 271 ? 14.856 20.128 -26.136 1.00 91.81 271 CYS A C 1
ATOM 2214 O O . CYS A 1 271 ? 13.879 19.487 -25.742 1.00 91.81 271 CYS A O 1
ATOM 2216 N N . VAL A 1 272 ? 15.369 21.155 -25.457 1.00 93.44 272 VAL A N 1
ATOM 2217 C CA . VAL A 1 272 ? 14.748 21.759 -24.276 1.00 93.44 272 VAL A CA 1
ATOM 2218 C C . VAL A 1 272 ? 14.250 23.143 -24.669 1.00 93.44 272 VAL A C 1
ATOM 2220 O O . VAL A 1 272 ? 15.037 23.984 -25.106 1.00 93.44 272 VAL A O 1
ATOM 2223 N N . LEU A 1 273 ? 12.950 23.369 -24.509 1.00 93.19 273 LEU A N 1
ATOM 2224 C CA . LEU A 1 273 ? 12.294 24.633 -24.816 1.00 93.19 273 LEU A CA 1
ATOM 2225 C C . LEU A 1 273 ? 11.664 25.213 -23.556 1.00 93.19 273 LEU A C 1
ATOM 2227 O O . LEU A 1 273 ? 11.179 24.497 -22.678 1.00 93.19 273 LEU A O 1
ATOM 2231 N N . ILE A 1 274 ? 11.671 26.532 -23.483 1.00 92.44 274 ILE A N 1
ATOM 2232 C CA . ILE A 1 274 ? 11.031 27.296 -22.431 1.00 92.44 274 ILE A CA 1
ATOM 2233 C C . ILE A 1 274 ? 9.807 27.982 -23.035 1.00 92.44 274 ILE A C 1
ATOM 2235 O O . ILE A 1 274 ? 9.925 28.680 -24.035 1.00 92.44 274 ILE A O 1
ATOM 2239 N N . LEU A 1 275 ? 8.635 27.745 -22.463 1.00 90.94 275 LEU A N 1
ATOM 2240 C CA . LEU A 1 275 ? 7.366 28.293 -22.913 1.00 90.94 275 LEU A CA 1
ATOM 2241 C C . LEU A 1 275 ? 7.041 29.557 -22.116 1.00 90.94 275 LEU A C 1
ATOM 2243 O O . LEU A 1 275 ? 6.869 29.503 -20.895 1.00 90.94 275 LEU A O 1
ATOM 2247 N N . ARG A 1 276 ? 6.933 30.679 -22.827 1.00 89.06 276 ARG A N 1
ATOM 2248 C CA . ARG A 1 276 ? 6.456 31.969 -22.322 1.00 89.06 276 ARG A CA 1
ATOM 2249 C C . ARG A 1 276 ? 5.061 32.254 -22.863 1.00 89.06 276 ARG A C 1
ATOM 2251 O O . ARG A 1 276 ? 4.738 31.865 -23.982 1.00 89.06 276 ARG A O 1
ATOM 2258 N N . SER A 1 277 ? 4.261 32.970 -22.086 1.00 83.44 277 SER A N 1
ATOM 2259 C CA . SER A 1 277 ? 3.021 33.583 -22.559 1.00 83.44 277 SER A CA 1
ATOM 2260 C C . SER A 1 277 ? 3.288 35.038 -22.933 1.00 83.44 277 SER A C 1
ATOM 2262 O O . SER A 1 277 ? 3.856 35.777 -22.126 1.00 83.44 277 SER A O 1
ATOM 2264 N N . CYS A 1 278 ? 2.855 35.462 -24.118 1.00 67.81 278 CYS A N 1
ATOM 2265 C CA . CYS A 1 278 ? 2.675 36.884 -24.397 1.00 67.81 278 CYS A CA 1
ATOM 2266 C C . CYS A 1 278 ? 1.469 37.380 -23.580 1.00 67.81 278 CYS A C 1
ATOM 2268 O O . CYS A 1 278 ? 0.381 36.815 -23.715 1.00 67.81 278 CYS A O 1
ATOM 2270 N N . LEU A 1 279 ? 1.688 38.352 -22.689 1.00 57.41 279 LEU A N 1
ATOM 2271 C CA . LEU A 1 279 ? 0.620 39.069 -21.977 1.00 57.41 279 LEU A CA 1
ATOM 2272 C C . LEU A 1 279 ? -0.060 40.077 -22.904 1.00 57.41 279 LEU A C 1
ATOM 2274 O O . LEU A 1 279 ? 0.661 40.657 -23.749 1.00 57.41 279 LEU A O 1
#

InterPro domains:
  IPR001012 UBX domain [PF00789] (197-276)
  IPR001012 UBX domain [PS50033] (194-275)
  IPR001012 UBX domain [SM00166] (191-277)
  IPR029071 Ubiquitin-like domain superfamily [SSF54236] (144-276)

Sequence (279 aa):
MDPEEHFSGVDQVNFNDVGNTIGIKSDGSENVFFVKDDVEEHCLNASDVHCERSIEVVYWFISKYMISLTSKQTIPLTDEEKEKKLESLKKILSERRKFQKIKEDREACENELIRRKRDREYVQLIEEQKRQAQLRDIMLRKEEKKQDLLEKKRIMQRIEDDKRERKERQERACLMKSDVSENASSTLPVPKTISYDTSRLQIRVEAGTRCSPIVRVFSSEDTLRLIAQNIFPESGVSPDTAIFVSTFPKKEYSGDCLDKTLKELQLVPSCVLILRSCL

pLDDT: mean 75.91, std 22.91, range [29.16, 98.25]

Nearest PDB structures (foldseek):
  1wjn-assembly1_A  TM=7.351E-01  e=2.516E-04  Mus musculus
  4icv-assembly1_A  TM=7.577E-01  e=4.521E-04  Homo sapiens
  2kjr-assembly1_A  TM=6.673E-01  e=6.261E-04  Drosophila melanogaster
  5c6d-assembly2_B  TM=6.973E-01  e=3.405E-03  Homo sapiens
  1l7y-assembly1_A  TM=6.112E-01  e=1.851E-02  Caenorhabditis elegans

Organism: Pneumocystis jirovecii (NCBI:txid42068)

Foldseek 3Di:
DDDDDDDDDDDDDDPDDDPDDDDDDDDDDDDPDPDPPDPPDDPPDDDDDDPPVPPVVVVVVVVVVVVVVPPPDDPPDDPVVVVVVVVVVVVVVVVVVVVVVVVVVVVVVVVVVVVVVVVVVVVVVVVVVVVVVVVVVVVVVVVVVVVVVVVVVVVVVVVVVVVVVVVVVVVVVVVVCVPDDDDDDDDDDDPPPDDDQKAWEFEAEPPPDPQDTDIDMDGQFDFLLVVLVVCCVRRVAHSQQKWKFFVVVTDIQHDPRRRDGNNVVVCPHYGYIYIYGDD

Radius of gyration: 48.87 Å; Cα contacts (8 Å, |Δi|>4): 157; chains: 1; bounding box: 105×95×116 Å

Mean predicted align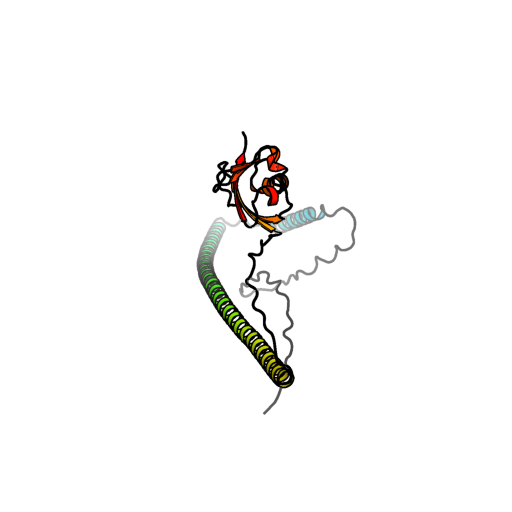ed error: 21.63 Å

Secondary structure (DSSP, 8-state):
--------------S-------------S------S-SSSSS-SS--SS-TTHHHHHHHHHHHHHHHHHH-S------HHHHHHHHHHHHHHHHHHHHHHHHHHHHHHHHHHHHHHHHHHHHHHHHHHHHHHHHHHHHHHHHHHHHHHHHHHHHHHHHHHHHHHHHHHHHHHHHHHHTT--------PPP------SEEEEEEEE-SSS-PPPEEEEEETT-BHHHHHHHHHHHH---TTTEEEEEETTEEEE-GGGTTSBTTTTT--SEEEEEEEE--